Protein AF-Q9FJF4-3-F1 (afdb_monomer_lite)

pLDDT: mean 71.63, std 17.65, range [26.33, 92.31]

Secondary structure (DSSP, 8-state):
---------PPPPTT--PPTTEEEEEEEPTTSS-EEEEEEETTT--EESSHHHHHHHHHHHHHHHHHHHHHHHH-SS--TT--PPTT-EEEEEE-TTSS-EEEEEE-TTT--EESSHHHHHHHHHHHTSS-GGGT-TTS-S-------TT----------SS--S--EEEE-STTS--EEEEETTEEPPHHHHHHHHHHHHHHHHHH-

Foldseek 3Di:
DDDPPCPPPDADPVPDDDDPQKDWDWDDDPPDPDTQIWIARNQLRDIDRHPNVVNVVVVVVVVVLVVVLVVLVVPPAAQPPDDDPPQKDWDWDQDPPDNDTFIWIADRPPRDIDRHPSVVVSVCVVVVVDDCVVRPPDDDPDDPQSDDVVRDHDDPDPDDPDPQPDWDWDDDDPPRPDTFTDGPRHTDDPVVVSVVVVVVVVVVVVVD

Radius of gyration: 23.39 Å; chains: 1; bounding box: 57×62×65 Å

Sequence (208 aa):
MLLQDHCGVEYASKGFRLPRGWSVEEVPRKNSHYIDKYYVERKTGKRFRSLVSVERYLRESRNSIEQQLRVLQNRRGHSKDFRLPDGWIVEEKPRRSSSHIDRSYIEPGTGNKFRSMAAVERYLISVGNITLDSVSMVHSERLPLLMNRNGIRFQSEVIDPNPPKKVKWVLTGSGGNMFTANVRGSNVSSLVKHTWSEAFVSLIEDRS

Structure (mmCIF, N/CA/C/O backbone):
data_AF-Q9FJF4-3-F1
#
_entry.id   AF-Q9FJF4-3-F1
#
loop_
_atom_site.group_PDB
_atom_site.id
_atom_site.type_symbol
_atom_site.label_atom_id
_atom_site.label_alt_id
_atom_site.label_comp_id
_atom_site.label_asym_id
_atom_site.label_entity_id
_atom_site.label_seq_id
_atom_site.pdbx_PDB_ins_code
_atom_site.Cartn_x
_atom_site.Cartn_y
_atom_site.Cartn_z
_atom_site.occupancy
_atom_site.B_iso_or_equiv
_atom_site.auth_seq_id
_atom_site.auth_comp_id
_atom_site.auth_asym_id
_atom_site.auth_atom_id
_atom_site.pdbx_PDB_model_num
ATOM 1 N N . MET A 1 1 ? -9.700 33.625 -31.446 1.00 44.94 1 MET A N 1
ATOM 2 C CA . MET A 1 1 ? -9.999 32.381 -30.707 1.00 44.94 1 MET A CA 1
ATOM 3 C C . MET A 1 1 ? -8.724 31.975 -29.987 1.00 44.94 1 MET A C 1
ATOM 5 O O . MET A 1 1 ? -7.721 31.757 -30.650 1.00 44.94 1 MET A O 1
ATOM 9 N N . LEU A 1 2 ? -8.720 32.035 -28.655 1.00 39.16 2 LEU A N 1
ATOM 10 C CA . LEU A 1 2 ? -7.575 31.667 -27.821 1.00 39.16 2 LEU A CA 1
ATOM 11 C C . LEU A 1 2 ? -7.466 30.141 -27.750 1.00 39.16 2 LEU A C 1
ATOM 13 O O . LEU A 1 2 ? -8.371 29.503 -27.227 1.00 39.16 2 LEU A O 1
ATOM 17 N N . LEU A 1 3 ? -6.342 29.590 -28.188 1.00 43.78 3 LEU A N 1
ATOM 18 C CA . LEU A 1 3 ? -5.752 28.405 -27.575 1.00 43.78 3 LEU A CA 1
ATOM 19 C C . LEU A 1 3 ? -4.281 28.752 -27.379 1.00 43.78 3 LEU A C 1
ATOM 21 O O . LEU A 1 3 ? -3.462 28.629 -28.283 1.00 43.78 3 LEU A O 1
ATOM 25 N N . GLN A 1 4 ? -3.967 29.308 -26.209 1.00 46.38 4 GLN A N 1
ATOM 26 C CA . GLN A 1 4 ? -2.602 29.219 -25.723 1.00 46.38 4 GLN A CA 1
ATOM 27 C C . GLN A 1 4 ? -2.363 27.734 -25.474 1.00 46.38 4 GLN A C 1
ATOM 29 O O . GLN A 1 4 ? -2.798 27.196 -24.455 1.00 46.38 4 GLN A O 1
ATOM 34 N N . ASP A 1 5 ? -1.710 27.087 -26.436 1.00 43.06 5 ASP A N 1
ATOM 35 C CA . ASP A 1 5 ? -1.031 25.814 -26.246 1.00 43.06 5 ASP A CA 1
ATOM 36 C C . ASP A 1 5 ? 0.104 26.052 -25.254 1.00 43.06 5 ASP A C 1
ATOM 38 O O . ASP A 1 5 ? 1.289 26.122 -25.586 1.00 43.06 5 ASP A O 1
ATOM 42 N N . HIS A 1 6 ? -0.265 26.194 -23.985 1.00 45.53 6 HIS A N 1
ATOM 43 C CA . HIS A 1 6 ? 0.645 25.900 -22.905 1.00 45.53 6 HIS A CA 1
ATOM 44 C C . HIS A 1 6 ? 0.855 24.392 -22.977 1.00 45.53 6 HIS A C 1
ATOM 46 O O . HIS A 1 6 ? 0.208 23.622 -22.268 1.00 45.53 6 HIS A O 1
ATOM 52 N N . CYS A 1 7 ? 1.787 23.966 -23.833 1.00 46.34 7 CYS A N 1
ATOM 53 C CA . CYS A 1 7 ? 2.616 22.792 -23.593 1.00 46.34 7 CYS A CA 1
ATOM 54 C C . CYS A 1 7 ? 3.359 23.043 -22.275 1.00 46.34 7 CYS A C 1
ATOM 56 O O . CYS A 1 7 ? 4.565 23.281 -22.246 1.00 46.34 7 CYS A O 1
ATOM 58 N N . GLY A 1 8 ? 2.606 23.095 -21.175 1.00 55.00 8 GLY A N 1
ATOM 59 C CA . GLY A 1 8 ? 3.112 23.225 -19.835 1.00 55.00 8 GLY A CA 1
ATOM 60 C C . GLY A 1 8 ? 3.907 21.966 -19.610 1.00 55.00 8 GLY A C 1
ATOM 61 O O . GLY A 1 8 ? 3.340 20.896 -19.397 1.00 55.00 8 GLY A O 1
ATOM 62 N N . VAL A 1 9 ? 5.225 22.079 -19.738 1.00 61.81 9 VAL A N 1
ATOM 63 C CA . VAL A 1 9 ? 6.136 21.076 -19.218 1.00 61.81 9 VAL A CA 1
ATOM 64 C C . VAL A 1 9 ? 5.810 21.009 -17.736 1.00 61.81 9 VAL A C 1
ATOM 66 O O . VAL A 1 9 ? 6.182 21.888 -16.961 1.00 61.81 9 VAL A O 1
ATOM 69 N N . GLU A 1 10 ? 4.997 20.031 -17.356 1.00 72.12 10 GLU A N 1
ATOM 70 C CA . GLU A 1 10 ? 4.697 19.812 -15.960 1.00 72.12 10 GLU A CA 1
ATOM 71 C C . GLU A 1 10 ? 5.988 19.363 -15.300 1.00 72.12 10 GLU A C 1
ATOM 73 O O . GLU A 1 10 ? 6.605 18.380 -15.712 1.00 72.12 10 GLU A O 1
ATOM 78 N N . TYR A 1 11 ? 6.407 20.113 -14.292 1.00 79.19 11 TYR A N 1
ATOM 79 C CA . TYR A 1 11 ? 7.480 19.713 -13.404 1.00 79.19 11 TYR A CA 1
ATOM 80 C C . TYR A 1 11 ? 6.864 19.059 -12.177 1.00 79.19 11 TYR A C 1
ATOM 82 O O . TYR A 1 11 ? 5.744 19.384 -11.778 1.00 79.19 11 TYR A O 1
ATOM 90 N N . ALA A 1 12 ? 7.594 18.116 -11.584 1.00 82.44 12 ALA A N 1
ATOM 91 C CA . ALA A 1 12 ? 7.201 17.599 -10.285 1.00 82.44 12 ALA A CA 1
ATOM 92 C C . ALA A 1 12 ? 7.225 18.757 -9.280 1.00 82.44 12 ALA A C 1
ATOM 94 O O . ALA A 1 12 ? 8.004 19.706 -9.444 1.00 82.44 12 ALA A O 1
ATOM 95 N N . SER A 1 13 ? 6.392 18.683 -8.244 1.00 83.25 13 SER A N 1
ATOM 96 C CA . SER A 1 13 ? 6.348 19.701 -7.198 1.00 83.25 13 SER A CA 1
ATOM 97 C C . SER A 1 13 ? 7.752 19.999 -6.679 1.00 83.25 13 SER A C 1
ATOM 99 O O . SER A 1 13 ? 8.585 19.103 -6.506 1.00 83.25 13 SER A O 1
ATOM 101 N N . LYS A 1 14 ? 8.033 21.278 -6.423 1.00 83.81 14 LYS A N 1
ATOM 102 C CA . LYS A 1 14 ? 9.343 21.719 -5.939 1.00 83.81 14 LYS A CA 1
ATOM 103 C C . LYS A 1 14 ? 9.689 20.980 -4.641 1.00 83.81 14 LYS A C 1
ATOM 105 O O . LYS A 1 14 ? 8.995 21.122 -3.641 1.00 83.81 14 LYS A O 1
ATOM 110 N N . GLY A 1 15 ? 10.768 20.198 -4.663 1.00 84.44 15 GLY A N 1
ATOM 111 C CA . GLY A 1 15 ? 11.198 19.390 -3.517 1.00 84.44 15 GLY A CA 1
ATOM 112 C C . GLY A 1 15 ? 10.556 18.002 -3.420 1.00 84.44 15 GLY A C 1
ATOM 113 O O . GLY A 1 15 ? 10.791 17.313 -2.428 1.00 84.44 15 GLY A O 1
ATOM 114 N N . PHE A 1 16 ? 9.795 17.559 -4.427 1.00 85.69 16 PHE A N 1
ATOM 115 C CA . PHE A 1 16 ? 9.288 16.191 -4.484 1.00 85.69 16 PHE A CA 1
ATOM 116 C C . PHE A 1 16 ? 10.453 15.194 -4.482 1.00 85.69 16 PHE A C 1
ATOM 118 O O . PHE A 1 16 ? 11.291 15.170 -5.386 1.00 85.69 16 PHE A O 1
ATOM 125 N N . ARG A 1 17 ? 10.500 14.364 -3.439 1.00 87.50 17 ARG A N 1
ATOM 126 C CA . ARG A 1 17 ? 11.450 13.261 -3.302 1.00 87.50 17 ARG A CA 1
ATOM 127 C C . ARG A 1 17 ? 10.695 11.946 -3.383 1.00 87.50 17 ARG A C 1
ATOM 129 O O . ARG A 1 17 ? 9.571 11.834 -2.897 1.00 87.50 17 ARG A O 1
ATOM 136 N N . LEU A 1 18 ? 11.337 10.951 -3.988 1.00 86.12 18 LEU A N 1
ATOM 137 C CA . LEU A 1 18 ? 10.791 9.604 -4.060 1.00 86.12 18 LEU A CA 1
ATOM 138 C C . LEU A 1 18 ? 10.553 9.061 -2.640 1.00 86.12 18 LEU A C 1
ATOM 140 O O . LEU A 1 18 ? 11.462 9.149 -1.808 1.00 86.12 18 LEU A O 1
ATOM 144 N N . PRO A 1 19 ? 9.366 8.496 -2.349 1.00 85.50 19 PRO A N 1
ATOM 145 C CA . PRO A 1 19 ? 9.118 7.839 -1.073 1.00 85.50 19 PRO A CA 1
ATOM 146 C C . PRO A 1 19 ? 10.081 6.671 -0.827 1.00 85.50 19 PRO A C 1
ATOM 148 O O . PRO A 1 19 ? 10.666 6.107 -1.756 1.00 85.50 19 PRO A O 1
ATOM 151 N N . ARG A 1 20 ? 10.199 6.246 0.436 1.00 83.38 20 ARG A N 1
ATOM 152 C CA . ARG A 1 20 ? 10.940 5.027 0.787 1.00 83.38 20 ARG A CA 1
ATOM 153 C C . ARG A 1 20 ? 10.375 3.832 0.005 1.00 83.38 20 ARG A C 1
ATOM 155 O O . ARG A 1 20 ? 9.164 3.694 -0.144 1.00 83.38 20 ARG A O 1
ATOM 162 N N . GLY A 1 21 ? 11.262 2.979 -0.509 1.00 82.56 21 GLY A N 1
ATOM 163 C CA . GLY A 1 21 ? 10.883 1.832 -1.343 1.00 82.56 21 GLY A CA 1
ATOM 164 C C . GLY A 1 21 ? 10.808 2.125 -2.844 1.00 82.56 21 GLY A C 1
ATOM 165 O O . GLY A 1 21 ? 10.440 1.240 -3.611 1.00 82.56 21 GLY A O 1
ATOM 166 N N . TRP A 1 22 ? 11.189 3.323 -3.282 1.00 89.31 22 TRP A N 1
ATOM 167 C CA . TRP A 1 22 ? 11.399 3.639 -4.694 1.00 89.31 22 TRP A CA 1
ATOM 168 C C . TRP A 1 22 ? 12.890 3.609 -5.040 1.00 89.31 22 TRP A C 1
ATOM 170 O O . TRP A 1 22 ? 13.733 4.008 -4.237 1.00 89.31 22 TRP A O 1
ATOM 180 N N . SER A 1 23 ? 13.224 3.144 -6.241 1.00 88.06 23 SER A N 1
ATOM 181 C CA . SER A 1 23 ? 14.586 3.155 -6.785 1.00 88.06 23 SER A CA 1
ATOM 182 C C . SER A 1 23 ? 14.626 3.782 -8.171 1.00 88.06 23 SER A C 1
ATOM 184 O O . SER A 1 23 ? 13.625 3.800 -8.883 1.00 88.06 23 SER A O 1
ATOM 186 N N . VAL A 1 24 ? 15.792 4.302 -8.550 1.00 89.62 24 VAL A N 1
ATOM 187 C CA . VAL A 1 24 ? 16.041 4.810 -9.900 1.00 89.62 24 VAL A CA 1
ATOM 188 C C . VAL A 1 24 ? 16.890 3.788 -10.642 1.00 89.62 24 VAL A C 1
ATOM 190 O O . VAL A 1 24 ? 17.986 3.461 -10.197 1.00 89.62 24 VAL A O 1
ATOM 193 N N . GLU A 1 25 ? 16.370 3.272 -11.747 1.00 89.69 25 GLU A N 1
ATOM 194 C CA . GLU A 1 25 ? 17.101 2.438 -12.693 1.00 89.69 25 GLU A CA 1
ATOM 195 C C . GLU A 1 25 ? 17.630 3.315 -13.826 1.00 89.69 25 GLU A C 1
ATOM 197 O O . GLU A 1 25 ? 16.877 4.053 -14.466 1.00 89.69 25 GLU A O 1
ATOM 202 N N . GLU A 1 26 ? 18.930 3.228 -14.076 1.00 89.50 26 GLU A N 1
ATOM 203 C CA . GLU A 1 26 ? 19.601 3.923 -15.166 1.00 89.50 26 GLU A CA 1
ATOM 204 C C . GLU A 1 26 ? 19.921 2.913 -16.268 1.00 89.50 26 GLU A C 1
ATOM 206 O O . GLU A 1 26 ? 20.686 1.970 -16.068 1.00 89.50 26 GLU A O 1
ATOM 211 N N . VAL A 1 27 ? 19.290 3.079 -17.429 1.00 85.94 27 VAL A N 1
ATOM 212 C CA . VAL A 1 27 ? 19.432 2.175 -18.571 1.00 85.94 27 VAL A CA 1
ATOM 213 C C . VAL A 1 27 ? 20.195 2.904 -19.676 1.00 85.94 27 VAL A C 1
ATOM 215 O O . VAL A 1 27 ? 19.636 3.808 -20.303 1.00 85.94 27 VAL A O 1
ATOM 218 N N . PRO A 1 28 ? 21.460 2.544 -19.952 1.00 88.69 28 PRO A N 1
ATOM 219 C CA . PRO A 1 28 ? 22.201 3.139 -21.055 1.00 88.69 28 PRO A CA 1
ATOM 220 C C . PRO A 1 28 ? 21.576 2.721 -22.389 1.00 88.69 28 PRO A C 1
ATOM 222 O O . PRO A 1 28 ? 21.285 1.542 -22.625 1.00 88.69 28 PRO A O 1
ATOM 225 N N . ARG A 1 29 ? 21.365 3.687 -23.285 1.00 87.75 29 ARG A N 1
ATOM 226 C CA . ARG A 1 29 ? 20.912 3.391 -24.646 1.00 87.75 29 ARG A CA 1
ATOM 227 C C . ARG A 1 29 ? 22.056 2.768 -25.443 1.00 87.75 29 ARG A C 1
ATOM 229 O O . ARG A 1 29 ? 23.203 3.197 -25.348 1.00 87.75 29 ARG A O 1
ATOM 236 N N . LYS A 1 30 ? 21.750 1.770 -26.280 1.00 86.81 30 LYS A N 1
ATOM 237 C CA . LYS A 1 30 ? 22.743 1.220 -27.216 1.00 86.81 30 LYS A CA 1
ATOM 238 C C . LYS A 1 30 ? 23.228 2.328 -28.153 1.00 86.81 30 LYS A C 1
ATOM 240 O O . LYS A 1 30 ? 22.407 3.069 -28.689 1.00 86.81 30 LYS A O 1
ATOM 245 N N . ASN A 1 31 ? 24.541 2.398 -28.367 1.00 83.62 31 ASN A N 1
ATOM 246 C CA . ASN A 1 31 ? 25.195 3.331 -29.293 1.00 83.62 31 ASN A CA 1
ATOM 247 C C . ASN A 1 31 ? 24.949 4.818 -28.990 1.00 83.62 31 ASN A C 1
ATOM 249 O O . ASN A 1 31 ? 25.030 5.658 -29.882 1.00 83.62 31 ASN A O 1
ATOM 253 N N . SER A 1 32 ? 24.632 5.161 -27.743 1.00 85.88 32 SER A N 1
ATOM 254 C CA . SER A 1 32 ? 24.480 6.547 -27.320 1.00 85.88 32 SER A CA 1
ATOM 255 C C . SER A 1 32 ? 25.073 6.725 -25.930 1.00 85.88 32 SER A C 1
ATOM 257 O O . SER A 1 32 ? 24.972 5.841 -25.086 1.00 85.88 32 SER A O 1
ATOM 259 N N . HIS A 1 33 ? 25.644 7.899 -25.670 1.00 86.94 33 HIS A N 1
ATOM 260 C CA . HIS A 1 33 ? 26.040 8.310 -24.320 1.00 86.94 33 HIS A CA 1
ATOM 261 C C . HIS A 1 33 ? 24.829 8.656 -23.435 1.00 86.94 33 HIS A C 1
ATOM 263 O O . HIS A 1 33 ? 24.990 9.041 -22.280 1.00 86.94 33 HIS A O 1
ATOM 269 N N . TYR A 1 34 ? 23.610 8.553 -23.975 1.00 88.69 34 TYR A N 1
ATOM 270 C CA . TYR A 1 34 ? 22.383 8.854 -23.259 1.00 88.69 34 TYR A CA 1
ATOM 271 C C . TYR A 1 34 ? 21.960 7.713 -22.326 1.00 88.69 34 TYR A C 1
ATOM 273 O O . TYR A 1 34 ? 21.894 6.545 -22.721 1.00 88.69 34 TYR A O 1
ATOM 281 N N . ILE A 1 35 ? 21.598 8.086 -21.100 1.00 89.06 35 ILE A N 1
ATOM 282 C CA . ILE A 1 35 ? 21.121 7.188 -20.049 1.00 89.06 35 ILE A CA 1
ATOM 283 C C . ILE A 1 35 ? 19.642 7.487 -19.797 1.00 89.06 35 ILE A C 1
ATOM 285 O O . ILE A 1 35 ? 19.283 8.587 -19.374 1.00 89.06 35 ILE A O 1
ATOM 289 N N . ASP A 1 36 ? 18.779 6.503 -20.041 1.00 89.19 36 ASP A N 1
ATOM 290 C CA . ASP A 1 36 ? 17.365 6.587 -19.688 1.00 89.19 36 ASP A CA 1
ATOM 291 C C . ASP A 1 36 ? 17.185 6.349 -18.188 1.00 89.19 36 ASP A C 1
ATOM 293 O O . ASP A 1 36 ? 17.611 5.320 -17.662 1.00 89.19 36 ASP A O 1
ATOM 297 N N . LYS A 1 37 ? 16.505 7.269 -17.500 1.00 89.69 37 LYS A N 1
ATOM 298 C CA . LYS A 1 37 ? 16.174 7.116 -16.079 1.00 89.69 37 LYS A CA 1
ATOM 299 C C . LYS A 1 37 ? 14.749 6.601 -15.909 1.00 89.69 37 LYS A C 1
ATOM 301 O O . LYS A 1 37 ? 13.804 7.159 -16.469 1.00 89.69 37 LYS A O 1
ATOM 306 N N . TYR A 1 38 ? 14.596 5.563 -15.097 1.00 92.12 38 TYR A N 1
ATOM 307 C CA . TYR A 1 38 ? 13.314 4.975 -14.732 1.00 92.12 38 TYR A CA 1
ATOM 308 C C . TYR A 1 38 ? 13.144 4.975 -13.218 1.00 92.12 38 TYR A C 1
ATOM 310 O O . TYR A 1 38 ? 14.025 4.561 -12.479 1.00 92.12 38 TYR A O 1
ATOM 318 N N . TYR A 1 39 ? 11.983 5.408 -12.750 1.00 92.25 39 TYR A N 1
ATOM 319 C CA . TYR A 1 39 ? 11.602 5.408 -11.344 1.00 92.25 39 TYR A CA 1
ATOM 320 C C . TYR A 1 39 ? 10.745 4.184 -11.068 1.00 92.25 39 TYR A C 1
ATOM 322 O O . TYR A 1 39 ? 9.648 4.081 -11.615 1.00 92.25 39 TYR A O 1
ATOM 330 N N . VAL A 1 40 ? 11.242 3.266 -10.249 1.00 87.75 40 VAL A N 1
ATOM 331 C CA . VAL A 1 40 ? 10.623 1.963 -9.999 1.00 87.75 40 VAL A CA 1
ATOM 332 C C . VAL A 1 40 ? 10.158 1.869 -8.552 1.00 87.75 40 VAL A C 1
ATOM 334 O O . VAL A 1 40 ? 10.934 2.078 -7.620 1.00 87.75 40 VAL A O 1
ATOM 337 N N . GLU A 1 41 ? 8.885 1.536 -8.367 1.00 87.56 41 GLU A N 1
ATOM 338 C CA . GLU A 1 41 ? 8.299 1.189 -7.077 1.00 87.56 41 GLU A CA 1
ATOM 339 C C . GLU A 1 41 ? 8.654 -0.265 -6.747 1.00 87.56 41 GLU A C 1
ATOM 341 O O . GLU A 1 41 ? 8.203 -1.183 -7.430 1.00 87.56 41 GLU A O 1
ATOM 346 N N . ARG A 1 42 ? 9.442 -0.505 -5.692 1.00 78.44 42 ARG A N 1
ATOM 347 C CA . ARG A 1 42 ? 9.917 -1.862 -5.359 1.00 78.44 42 ARG A CA 1
ATOM 348 C C . ARG A 1 42 ? 8.790 -2.826 -4.995 1.00 78.44 42 ARG A C 1
ATOM 350 O O . ARG A 1 42 ? 8.902 -4.006 -5.293 1.00 78.44 42 ARG A O 1
ATOM 357 N N . LYS A 1 43 ? 7.717 -2.322 -4.374 1.00 75.00 43 LYS A N 1
ATOM 358 C CA . LYS A 1 43 ? 6.582 -3.141 -3.918 1.00 75.00 43 LYS A CA 1
ATOM 359 C C . LYS A 1 43 ? 5.706 -3.634 -5.071 1.00 75.00 43 LYS A C 1
ATOM 361 O O . LYS A 1 43 ? 5.272 -4.775 -5.081 1.00 75.00 43 LYS A O 1
ATOM 366 N N . THR A 1 44 ? 5.428 -2.774 -6.048 1.00 78.81 44 THR A N 1
ATOM 367 C CA . THR A 1 44 ? 4.484 -3.092 -7.135 1.00 78.81 44 THR A CA 1
ATOM 368 C C . THR A 1 44 ? 5.181 -3.452 -8.445 1.00 78.81 44 THR A C 1
ATOM 370 O O . THR A 1 44 ? 4.541 -3.960 -9.363 1.00 78.81 44 THR A O 1
ATOM 373 N N . GLY A 1 45 ? 6.473 -3.135 -8.573 1.00 80.31 45 GLY A N 1
ATOM 374 C CA . GLY A 1 45 ? 7.215 -3.211 -9.830 1.00 80.31 45 GLY A CA 1
ATOM 375 C C . GLY A 1 45 ? 6.795 -2.157 -10.860 1.00 80.31 45 GLY A C 1
ATOM 376 O O . GLY A 1 45 ? 7.240 -2.211 -12.010 1.00 80.31 45 GLY A O 1
ATOM 377 N N . LYS A 1 46 ? 5.933 -1.194 -10.498 1.00 85.62 46 LYS A N 1
ATOM 378 C CA . LYS A 1 46 ? 5.539 -0.118 -11.413 1.00 85.62 46 LYS A CA 1
ATOM 379 C C . LYS A 1 46 ? 6.732 0.777 -11.694 1.00 85.62 46 LYS A C 1
ATOM 381 O O . LYS A 1 46 ? 7.427 1.209 -10.779 1.00 85.62 46 LYS A O 1
ATOM 386 N N . ARG A 1 47 ? 6.937 1.085 -12.972 1.00 89.94 47 ARG A N 1
ATOM 387 C CA . ARG A 1 47 ? 8.033 1.933 -13.439 1.00 89.94 47 ARG A CA 1
ATOM 388 C C . ARG A 1 47 ? 7.520 3.146 -14.201 1.00 89.94 47 ARG A C 1
ATOM 390 O O . ARG A 1 47 ? 6.593 3.032 -15.001 1.00 89.94 47 ARG A O 1
ATOM 397 N N . PHE A 1 48 ? 8.170 4.284 -14.008 1.00 92.31 48 PHE A N 1
ATOM 398 C CA . PHE A 1 48 ? 7.803 5.567 -14.603 1.00 92.31 48 PHE A CA 1
ATOM 399 C C . PHE A 1 48 ? 9.034 6.244 -15.212 1.00 92.31 48 PHE A C 1
ATOM 401 O O . PHE A 1 48 ? 10.141 6.069 -14.720 1.00 92.31 48 PHE A O 1
ATOM 408 N N . ARG A 1 49 ? 8.857 7.027 -16.281 1.00 89.38 49 ARG A N 1
ATOM 409 C CA . ARG A 1 49 ? 9.957 7.735 -16.977 1.00 89.38 49 ARG A CA 1
ATOM 410 C C . ARG A 1 49 ? 10.213 9.156 -16.461 1.00 89.38 49 ARG A C 1
ATOM 412 O O . ARG A 1 49 ? 11.151 9.807 -16.899 1.00 89.38 49 ARG A O 1
ATOM 419 N N . SER A 1 50 ? 9.357 9.662 -15.575 1.00 89.81 50 SER A N 1
ATOM 420 C CA . SER A 1 50 ? 9.429 11.030 -15.053 1.00 89.81 50 SER A CA 1
ATOM 421 C C . SER A 1 50 ? 8.934 11.087 -13.611 1.00 89.81 50 SER A C 1
ATOM 423 O O . SER A 1 50 ? 7.970 10.400 -13.264 1.00 89.81 50 SER A O 1
ATOM 425 N N . LEU A 1 51 ? 9.550 11.948 -12.792 1.00 89.44 51 LEU A N 1
ATOM 426 C CA . LEU A 1 51 ? 9.100 12.243 -11.426 1.00 89.44 51 LEU A CA 1
ATOM 427 C C . LEU A 1 51 ? 7.668 12.779 -11.393 1.00 89.44 51 LEU A C 1
ATOM 429 O O . LEU A 1 51 ? 6.922 12.459 -10.476 1.00 89.44 51 LEU A O 1
ATOM 433 N N . VAL A 1 52 ? 7.261 13.528 -12.417 1.00 90.44 52 VAL A N 1
ATOM 434 C CA . VAL A 1 52 ? 5.900 14.073 -12.546 1.00 90.44 52 VAL A CA 1
ATOM 435 C C . VAL A 1 52 ? 4.886 12.939 -12.618 1.00 90.44 52 VAL A C 1
ATOM 437 O O . VAL A 1 52 ? 3.837 12.972 -11.980 1.00 90.44 52 VAL A O 1
ATOM 440 N N . SER A 1 53 ? 5.211 11.894 -13.384 1.00 90.25 53 SER A N 1
ATOM 441 C CA . SER A 1 53 ? 4.365 10.710 -13.505 1.00 90.25 53 SER A CA 1
ATOM 442 C C . SER A 1 53 ? 4.301 9.931 -12.193 1.00 90.25 53 SER A C 1
ATOM 444 O O . SER A 1 53 ? 3.227 9.449 -11.842 1.00 90.25 53 SER A O 1
ATOM 446 N N . VAL A 1 54 ? 5.415 9.846 -11.455 1.00 90.38 54 VAL A N 1
ATOM 447 C CA . VAL A 1 54 ? 5.447 9.234 -10.115 1.00 90.38 54 VAL A CA 1
ATOM 448 C C . VAL A 1 54 ? 4.563 10.014 -9.149 1.00 90.38 54 VAL A C 1
ATOM 450 O O . VAL A 1 54 ? 3.732 9.431 -8.460 1.00 90.38 54 VAL A O 1
ATOM 453 N N . GLU A 1 55 ? 4.701 11.334 -9.112 1.00 90.00 55 GLU A N 1
ATOM 454 C CA . GLU A 1 55 ? 3.907 12.186 -8.235 1.00 90.00 55 GLU A CA 1
ATOM 455 C C . GLU A 1 55 ? 2.411 12.098 -8.557 1.00 90.00 55 GLU A C 1
ATOM 457 O O . GLU A 1 55 ? 1.595 11.917 -7.653 1.00 90.00 55 GLU A O 1
ATOM 462 N N . ARG A 1 56 ? 2.044 12.158 -9.845 1.00 89.56 56 ARG A N 1
ATOM 463 C CA . ARG A 1 56 ? 0.664 11.940 -10.305 1.00 89.56 56 ARG A CA 1
ATOM 464 C C . ARG A 1 56 ? 0.141 10.581 -9.848 1.00 89.56 56 ARG A C 1
ATOM 466 O O . ARG A 1 56 ? -0.963 10.516 -9.321 1.00 89.56 56 ARG A O 1
ATOM 473 N N . TYR A 1 57 ? 0.934 9.521 -9.999 1.00 88.06 57 TYR A N 1
ATOM 474 C CA . TYR A 1 57 ? 0.563 8.179 -9.556 1.00 88.06 57 TYR A CA 1
ATOM 475 C C . TYR A 1 57 ? 0.301 8.113 -8.045 1.00 88.06 57 TYR A C 1
ATOM 477 O O . TYR A 1 57 ? -0.708 7.549 -7.629 1.00 88.06 57 TYR A O 1
ATOM 485 N N . LEU A 1 58 ? 1.165 8.721 -7.227 1.00 87.12 58 LEU A N 1
ATOM 486 C CA . LEU A 1 58 ? 0.999 8.750 -5.771 1.00 87.12 58 LEU A CA 1
ATOM 487 C C . LEU A 1 58 ? -0.195 9.600 -5.329 1.00 87.12 58 LEU A C 1
ATOM 489 O O . LEU A 1 58 ? -0.859 9.278 -4.347 1.00 87.12 58 LEU A O 1
ATOM 493 N N . ARG A 1 59 ? -0.466 10.705 -6.025 1.00 86.38 59 ARG A N 1
ATOM 494 C CA . ARG A 1 59 ? -1.640 11.536 -5.751 1.00 86.38 59 ARG A CA 1
ATOM 495 C C . ARG A 1 59 ? -2.925 10.799 -6.111 1.00 86.38 59 ARG A C 1
ATOM 497 O O . ARG A 1 59 ? -3.858 10.795 -5.320 1.00 86.38 59 ARG A O 1
ATOM 504 N N . GLU A 1 60 ? -2.949 10.143 -7.265 1.00 86.06 60 GLU A N 1
ATOM 505 C CA . GLU A 1 60 ? -4.104 9.369 -7.715 1.00 86.06 60 GLU A CA 1
ATOM 506 C C . GLU A 1 60 ? -4.376 8.172 -6.802 1.00 86.06 60 GLU A C 1
ATOM 508 O O . GLU A 1 60 ? -5.520 7.925 -6.435 1.00 86.06 60 GLU A O 1
ATOM 513 N N . SER A 1 61 ? -3.335 7.453 -6.372 1.00 79.94 61 SER A N 1
ATOM 514 C CA . SER A 1 61 ? -3.506 6.334 -5.444 1.00 79.94 61 SER A CA 1
ATOM 515 C C . SER A 1 61 ? -4.055 6.794 -4.092 1.00 79.94 61 SER A C 1
ATOM 517 O O . SER A 1 61 ? -4.973 6.164 -3.574 1.00 79.94 61 SER A O 1
ATOM 519 N N . ARG A 1 62 ? -3.570 7.924 -3.556 1.00 77.25 62 ARG A N 1
ATOM 520 C CA . ARG A 1 62 ? -4.119 8.546 -2.338 1.00 77.25 62 ARG A CA 1
ATOM 521 C C . ARG A 1 62 ? -5.578 8.951 -2.515 1.00 77.25 62 ARG A C 1
ATOM 523 O O . ARG A 1 62 ? -6.405 8.561 -1.700 1.00 77.25 62 ARG A O 1
ATOM 530 N N . ASN A 1 63 ? -5.903 9.654 -3.598 1.00 77.38 63 ASN A N 1
ATOM 531 C CA . ASN A 1 63 ? -7.275 10.064 -3.900 1.00 77.38 63 ASN A CA 1
ATOM 532 C C . ASN A 1 63 ? -8.206 8.856 -4.058 1.00 77.38 63 ASN A C 1
ATOM 534 O O . ASN A 1 63 ? -9.335 8.890 -3.585 1.00 77.38 63 ASN A O 1
ATOM 538 N N . SER A 1 64 ? -7.735 7.782 -4.693 1.00 76.94 64 SER A N 1
ATOM 539 C CA . SER A 1 64 ? -8.484 6.534 -4.841 1.00 76.94 64 SER A CA 1
ATOM 540 C C . SER A 1 64 ? -8.758 5.883 -3.484 1.00 76.94 64 SER A C 1
ATOM 542 O O . SER A 1 64 ? -9.904 5.543 -3.194 1.00 76.94 64 SER A O 1
ATOM 544 N N . ILE A 1 65 ? -7.750 5.794 -2.608 1.00 72.75 65 ILE A N 1
ATOM 545 C CA . ILE A 1 65 ? -7.925 5.308 -1.230 1.00 72.75 65 ILE A CA 1
ATOM 546 C C . ILE A 1 65 ? -8.929 6.189 -0.479 1.00 72.75 65 ILE A C 1
ATOM 548 O O . ILE A 1 65 ? -9.842 5.670 0.152 1.00 72.75 65 ILE A O 1
ATOM 552 N N . GLU A 1 66 ? -8.822 7.514 -0.578 1.00 73.88 66 GLU A N 1
ATOM 553 C CA . GLU A 1 66 ? -9.756 8.442 0.065 1.00 73.88 66 GLU A CA 1
ATOM 554 C C . GLU A 1 66 ? -11.184 8.313 -0.470 1.00 73.88 66 GLU A C 1
ATOM 556 O O . GLU A 1 66 ? -12.131 8.275 0.314 1.00 73.88 66 GLU A O 1
ATOM 561 N N . GLN A 1 67 ? -11.368 8.225 -1.789 1.00 74.38 67 GLN A N 1
ATOM 562 C CA . GLN A 1 67 ? -12.676 7.998 -2.404 1.00 74.38 67 GLN A CA 1
ATOM 563 C C . GLN A 1 67 ? -13.278 6.678 -1.922 1.00 74.38 67 GLN A C 1
ATOM 565 O O . GLN A 1 67 ? -14.451 6.639 -1.555 1.00 74.38 67 GLN A O 1
ATOM 570 N N . GLN A 1 68 ? -12.480 5.613 -1.842 1.00 67.12 68 GLN A N 1
ATOM 571 C CA . GLN A 1 68 ? -12.936 4.335 -1.303 1.00 67.12 68 GLN A CA 1
ATOM 572 C C . GLN A 1 68 ? -13.269 4.429 0.186 1.00 67.12 68 GLN A C 1
ATOM 574 O O . GLN A 1 68 ? -14.318 3.945 0.601 1.00 67.12 68 GLN A O 1
ATOM 579 N N . LEU A 1 69 ? -12.461 5.125 0.989 1.00 67.50 69 LEU A N 1
ATOM 580 C CA . LEU A 1 69 ? -12.775 5.399 2.391 1.00 67.50 69 LEU A CA 1
ATOM 581 C C . LEU A 1 69 ? -14.072 6.206 2.533 1.00 67.50 69 LEU A C 1
ATOM 583 O O . LEU A 1 69 ? -14.848 5.915 3.439 1.00 67.50 69 LEU A O 1
ATOM 587 N N . ARG A 1 70 ? -14.363 7.160 1.638 1.00 73.50 70 ARG A N 1
ATOM 588 C CA . ARG A 1 70 ? -15.655 7.874 1.600 1.00 73.50 70 ARG A CA 1
ATOM 589 C C . ARG A 1 70 ? -16.814 6.934 1.265 1.00 73.50 70 ARG A C 1
ATOM 591 O O . ARG A 1 70 ? -17.851 6.989 1.920 1.00 73.50 70 ARG A O 1
ATOM 598 N N . VAL A 1 71 ? -16.641 6.031 0.298 1.00 70.50 71 VAL A N 1
ATOM 599 C CA . VAL A 1 71 ? -17.646 4.998 -0.014 1.00 70.50 71 VAL A CA 1
ATOM 600 C C . VAL A 1 71 ? -17.877 4.086 1.195 1.00 70.50 71 VAL A C 1
ATOM 602 O O . VAL A 1 71 ? -19.024 3.792 1.529 1.00 70.50 71 VAL A O 1
ATOM 605 N N . LEU A 1 72 ? -16.816 3.691 1.901 1.00 66.88 72 LEU A N 1
ATOM 606 C CA . LEU A 1 72 ? -16.908 2.898 3.128 1.00 66.88 72 LEU A CA 1
ATOM 607 C C . LEU A 1 72 ? -17.500 3.687 4.304 1.00 66.88 72 LEU A C 1
ATOM 609 O O . LEU A 1 72 ? -18.198 3.101 5.118 1.00 66.88 72 LEU A O 1
ATOM 613 N N . GLN A 1 73 ? -17.289 5.003 4.398 1.00 66.19 73 GLN A N 1
ATOM 614 C CA . GLN A 1 73 ? -17.962 5.857 5.388 1.00 66.19 73 GLN A CA 1
ATOM 615 C C . GLN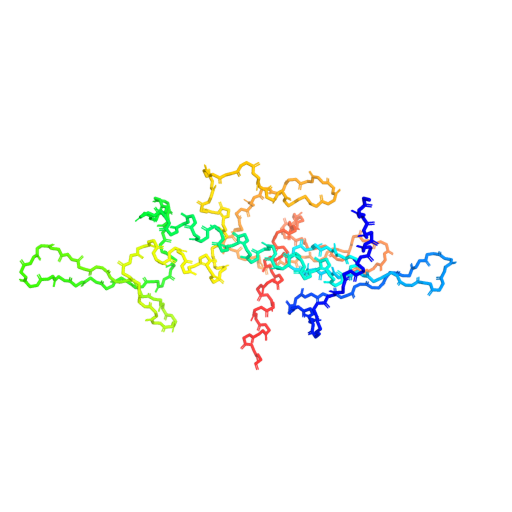 A 1 73 ? -19.479 5.880 5.176 1.00 66.19 73 GLN A C 1
ATOM 617 O O . GLN A 1 73 ? -20.230 5.876 6.150 1.00 66.19 73 GLN A O 1
ATOM 622 N N . ASN A 1 74 ? -19.928 5.861 3.918 1.00 67.81 74 ASN A N 1
ATOM 623 C CA . ASN A 1 74 ? -21.350 5.779 3.590 1.00 67.81 74 ASN A CA 1
ATOM 624 C C . ASN A 1 74 ? -21.939 4.393 3.897 1.00 67.81 74 ASN A C 1
ATOM 626 O O . ASN A 1 74 ? -23.151 4.261 4.098 1.00 67.81 74 ASN A O 1
ATOM 630 N N . ARG A 1 75 ? -21.104 3.349 3.980 1.00 62.34 75 ARG A N 1
ATOM 631 C CA . ARG A 1 75 ? -21.532 2.040 4.475 1.00 62.34 75 ARG A CA 1
ATOM 632 C C . ARG A 1 75 ? -21.679 2.107 5.994 1.00 62.34 75 ARG A C 1
ATOM 634 O O . ARG A 1 75 ? -20.716 2.178 6.746 1.00 62.34 75 ARG A O 1
ATOM 641 N N . ARG A 1 76 ? -22.926 2.033 6.462 1.00 60.94 76 ARG A N 1
ATOM 642 C CA . ARG A 1 76 ? -23.247 1.960 7.899 1.00 60.94 76 ARG A CA 1
ATOM 643 C C . ARG A 1 76 ? -22.820 0.636 8.553 1.00 60.94 76 ARG A C 1
ATOM 645 O O . ARG A 1 76 ? -22.833 0.540 9.776 1.00 60.94 76 ARG A O 1
ATOM 652 N N . GLY A 1 77 ? -22.460 -0.371 7.757 1.00 66.94 77 GLY A N 1
ATOM 653 C CA . GLY A 1 77 ? -22.060 -1.702 8.210 1.00 66.94 77 GLY A CA 1
ATOM 654 C C . GLY A 1 77 ? -20.637 -2.060 7.791 1.00 66.94 77 GLY A C 1
ATOM 655 O O . GLY A 1 77 ? -20.125 -1.534 6.806 1.00 66.94 77 GLY A O 1
ATOM 656 N N . HIS A 1 78 ? -20.034 -2.967 8.556 1.00 66.50 78 HIS A N 1
ATOM 657 C CA . HIS A 1 78 ? -18.807 -3.662 8.177 1.00 66.50 78 HIS A CA 1
ATOM 658 C C . HIS A 1 78 ? -19.124 -4.730 7.123 1.00 66.50 78 HIS A C 1
ATOM 660 O O . HIS A 1 78 ? -20.292 -5.116 6.975 1.00 66.50 78 HIS A O 1
ATOM 666 N N . SER A 1 79 ? -18.117 -5.216 6.394 1.00 68.44 79 SER A N 1
ATOM 667 C CA . SER A 1 79 ? -18.303 -6.423 5.579 1.00 68.44 79 SER A CA 1
ATOM 668 C C . SER A 1 79 ? -18.763 -7.580 6.474 1.00 68.44 79 SER A C 1
ATOM 670 O O . SER A 1 79 ? -18.219 -7.769 7.559 1.00 68.44 79 SER A O 1
ATOM 672 N N . LYS A 1 80 ? -19.767 -8.361 6.048 1.00 68.94 80 LYS A N 1
ATOM 673 C CA . LYS A 1 80 ? -20.284 -9.498 6.842 1.00 68.94 80 LYS A CA 1
ATOM 674 C C . LYS A 1 80 ? -19.210 -10.559 7.117 1.00 68.94 80 LYS A C 1
ATOM 676 O O . LYS A 1 80 ? -19.322 -11.290 8.095 1.00 68.94 80 LYS A O 1
ATOM 681 N N . ASP A 1 81 ? -18.170 -10.580 6.290 1.00 73.38 81 ASP A N 1
ATOM 682 C CA . ASP A 1 81 ? -17.052 -11.516 6.382 1.00 73.38 81 ASP A CA 1
ATOM 683 C C . ASP A 1 81 ? -15.858 -10.935 7.158 1.00 73.38 81 ASP A C 1
ATOM 685 O O . ASP A 1 81 ? -14.845 -11.607 7.350 1.00 73.38 81 ASP A O 1
ATOM 689 N N . PHE A 1 82 ? -15.952 -9.682 7.621 1.00 78.19 82 PHE A N 1
ATOM 690 C CA . PHE A 1 82 ? -14.873 -9.039 8.357 1.00 78.19 82 PHE A CA 1
ATOM 691 C C . PHE A 1 82 ? -14.795 -9.579 9.789 1.00 78.19 82 PHE A C 1
ATOM 693 O O . PHE A 1 82 ? -15.681 -9.359 10.620 1.00 78.19 82 PHE A O 1
ATOM 700 N N . ARG A 1 83 ? -13.686 -10.262 10.087 1.00 82.88 83 ARG A N 1
ATOM 701 C CA . ARG A 1 83 ? -13.328 -10.733 11.428 1.00 82.88 83 ARG A CA 1
ATOM 702 C C . ARG A 1 83 ? -12.140 -9.926 11.940 1.00 82.88 83 ARG A C 1
ATOM 704 O O . ARG A 1 83 ? -11.267 -9.541 11.165 1.00 82.88 83 ARG A O 1
ATOM 711 N N . LEU A 1 84 ? -12.126 -9.662 13.244 1.00 82.56 84 LEU A N 1
ATOM 712 C CA . LEU A 1 84 ? -10.999 -8.986 13.878 1.00 82.56 84 LEU A CA 1
ATOM 713 C C . LEU A 1 84 ? -9.735 -9.847 13.733 1.00 82.56 84 LEU A C 1
ATOM 715 O O . LEU A 1 84 ? -9.827 -11.059 13.937 1.00 82.56 84 LEU A O 1
ATOM 719 N N . PRO A 1 85 ? -8.580 -9.242 13.412 1.00 80.62 85 PRO A N 1
ATOM 720 C CA . PRO A 1 85 ? -7.299 -9.925 13.512 1.00 80.62 85 PRO A CA 1
ATOM 721 C C . PRO A 1 85 ? -7.030 -10.423 14.936 1.00 80.62 85 PRO A C 1
ATOM 723 O O . PRO A 1 85 ? -7.579 -9.897 15.911 1.00 80.62 85 PRO A O 1
ATOM 726 N N . ASP A 1 86 ? -6.134 -11.397 15.055 1.00 78.12 86 ASP A N 1
ATOM 727 C CA . ASP A 1 86 ? -5.726 -11.921 16.355 1.00 78.12 86 ASP A CA 1
ATOM 728 C C . ASP A 1 86 ? -5.126 -10.815 17.240 1.00 78.12 86 ASP A C 1
ATOM 730 O O . ASP A 1 86 ? -4.410 -9.924 16.779 1.00 78.12 86 ASP A O 1
ATOM 734 N N . GLY A 1 87 ? -5.457 -10.862 18.533 1.00 79.06 87 GLY A N 1
ATOM 735 C CA . GLY A 1 87 ? -5.002 -9.901 19.542 1.00 79.06 87 GLY A CA 1
ATOM 736 C C . GLY A 1 87 ? -5.919 -8.693 19.766 1.00 79.06 87 GLY A C 1
ATOM 737 O O . GLY A 1 87 ? -5.733 -7.982 20.748 1.00 79.06 87 GLY A O 1
ATOM 738 N N . TRP A 1 88 ? -6.932 -8.454 18.930 1.00 86.62 88 TRP A N 1
ATOM 739 C CA . TRP A 1 88 ? -7.910 -7.387 19.186 1.00 86.62 88 TRP A CA 1
ATOM 740 C C . TRP A 1 88 ? -8.785 -7.701 20.405 1.00 86.62 88 TRP A C 1
ATOM 742 O O . TRP A 1 88 ? -9.386 -8.771 20.497 1.00 86.62 88 TRP A O 1
ATOM 752 N N . ILE A 1 89 ? -8.893 -6.743 21.328 1.00 86.94 89 ILE A N 1
ATOM 753 C CA . ILE A 1 89 ? -9.656 -6.901 22.574 1.00 86.94 89 ILE A CA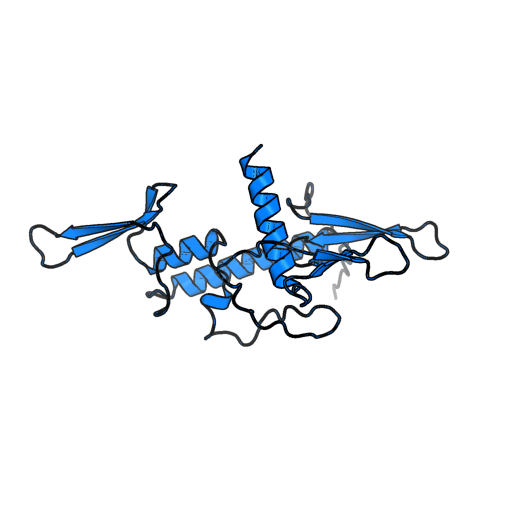 1
ATOM 754 C C . ILE A 1 89 ? -11.026 -6.241 22.413 1.00 86.94 89 ILE A C 1
ATOM 756 O O . ILE A 1 89 ? -11.129 -5.122 21.910 1.00 86.94 89 ILE A O 1
ATOM 760 N N . VAL A 1 90 ? -12.087 -6.911 22.867 1.00 90.94 90 VAL A N 1
ATOM 761 C CA . VAL A 1 90 ? -13.447 -6.353 22.890 1.00 90.94 90 VAL A CA 1
ATOM 762 C C . VAL A 1 90 ? -13.855 -6.090 24.336 1.00 90.94 90 VAL A C 1
ATOM 764 O O . VAL A 1 90 ? -14.099 -7.016 25.103 1.00 90.94 90 VAL A O 1
ATOM 767 N N . GLU A 1 91 ? -13.929 -4.815 24.713 1.00 90.19 91 GLU A N 1
ATOM 768 C CA . GLU A 1 91 ? -14.524 -4.369 25.972 1.00 90.19 91 GLU A CA 1
ATOM 769 C C . GLU A 1 91 ? -16.047 -4.289 25.816 1.00 90.19 91 GLU A C 1
ATOM 771 O O . GLU A 1 91 ? -16.564 -3.517 25.005 1.00 90.19 91 GLU A O 1
ATOM 776 N N . GLU A 1 92 ? -16.771 -5.049 26.631 1.00 91.69 92 GLU A N 1
ATOM 777 C CA . GLU A 1 92 ? -18.227 -4.997 26.726 1.00 91.69 92 GLU A CA 1
ATOM 778 C C . GLU A 1 92 ? -18.631 -4.296 28.028 1.00 91.69 92 GLU A C 1
ATOM 780 O O . GLU A 1 92 ? -18.248 -4.717 29.121 1.00 91.69 92 GLU A O 1
ATOM 785 N N . LYS A 1 93 ? -19.390 -3.199 27.928 1.00 85.69 93 LYS A N 1
ATOM 786 C CA . LYS A 1 93 ? -19.891 -2.452 29.089 1.00 85.69 93 LYS A CA 1
ATOM 787 C C . LYS A 1 93 ? -21.418 -2.477 29.121 1.00 85.69 93 LYS A C 1
ATOM 789 O O . LYS A 1 93 ? -22.046 -1.842 28.271 1.00 85.69 93 LYS A O 1
ATOM 794 N N . PRO A 1 94 ? -22.040 -3.170 30.090 1.00 88.19 94 PRO A N 1
ATOM 795 C CA . PRO A 1 94 ? -23.483 -3.117 30.260 1.00 88.19 94 PRO A CA 1
ATOM 796 C C . PRO A 1 94 ? -23.895 -1.742 30.795 1.00 88.19 94 PRO A C 1
ATOM 798 O O . PRO A 1 94 ? -23.273 -1.191 31.710 1.00 88.19 94 PRO A O 1
ATOM 801 N N . ARG A 1 95 ? -24.966 -1.173 30.240 1.00 87.69 95 ARG A N 1
ATOM 802 C CA . ARG A 1 95 ? -25.553 0.057 30.782 1.00 87.69 95 ARG A CA 1
ATOM 803 C C . ARG A 1 95 ? -26.363 -0.275 32.036 1.00 87.69 95 ARG A C 1
ATOM 805 O O . ARG A 1 95 ? -27.149 -1.210 32.034 1.00 87.69 95 ARG A O 1
ATOM 812 N N . ARG A 1 96 ? -26.249 0.540 33.095 1.00 84.19 96 ARG A N 1
ATOM 813 C CA . ARG A 1 96 ? -26.942 0.308 34.387 1.00 84.19 96 ARG A CA 1
ATOM 814 C C . ARG A 1 96 ? -28.463 0.134 34.278 1.00 84.19 96 ARG A C 1
ATOM 816 O O . ARG A 1 96 ? -29.052 -0.536 35.111 1.00 84.19 96 ARG A O 1
ATOM 823 N N . SER A 1 97 ? -29.084 0.773 33.288 1.00 83.94 97 SER A N 1
ATOM 824 C CA . SER A 1 97 ? -30.544 0.855 33.139 1.00 83.94 97 SER A CA 1
ATOM 825 C C . SER A 1 97 ? -31.044 0.322 31.791 1.00 83.94 97 SER A C 1
ATOM 827 O O . SER A 1 97 ? -32.193 0.558 31.427 1.00 83.94 97 SER A O 1
ATOM 829 N N . SER A 1 98 ? -30.196 -0.346 31.007 1.00 84.00 98 SER A N 1
ATOM 830 C CA . SER A 1 98 ? -30.577 -0.870 29.695 1.00 84.00 98 SER A CA 1
ATOM 831 C C . SER A 1 98 ? -29.958 -2.244 29.483 1.00 84.00 98 SER A C 1
ATOM 833 O O . SER A 1 98 ? -28.817 -2.474 29.862 1.00 84.00 98 SER A O 1
ATOM 835 N N . SER A 1 99 ? -30.688 -3.134 28.810 1.00 85.75 99 SER A N 1
ATOM 836 C CA . SER A 1 99 ? -30.153 -4.406 28.309 1.00 85.75 99 SER A CA 1
ATOM 837 C C . SER A 1 99 ? -29.088 -4.221 27.219 1.00 85.75 99 SER A C 1
ATOM 839 O O . SER A 1 99 ? -28.493 -5.193 26.760 1.00 85.75 99 SER A O 1
ATOM 841 N N . HIS A 1 100 ? -28.847 -2.982 26.779 1.00 87.25 100 HIS A N 1
ATOM 842 C CA . HIS A 1 100 ? -27.832 -2.665 25.793 1.00 87.25 100 HIS A CA 1
ATOM 843 C C . HIS A 1 100 ? -26.417 -2.768 26.375 1.00 87.25 100 HIS A C 1
ATOM 845 O O . HIS A 1 100 ? -26.102 -2.182 27.415 1.00 87.25 100 HIS A O 1
ATOM 851 N N . ILE A 1 101 ? -25.558 -3.471 25.639 1.00 89.44 101 ILE A N 1
ATOM 852 C CA . ILE A 1 101 ? -24.138 -3.639 25.936 1.00 89.44 101 ILE A CA 1
ATOM 853 C C . ILE A 1 101 ? -23.352 -2.789 24.940 1.00 89.44 101 ILE A C 1
ATOM 855 O O . ILE A 1 101 ? -23.363 -3.059 23.737 1.00 89.44 101 ILE A O 1
ATOM 859 N N . ASP A 1 102 ? -22.657 -1.773 25.445 1.00 88.12 102 ASP A N 1
ATOM 860 C CA . ASP A 1 102 ? -21.752 -0.968 24.635 1.00 88.12 102 ASP A CA 1
ATOM 861 C C . ASP A 1 102 ? -20.479 -1.776 24.358 1.00 88.12 102 ASP A C 1
ATOM 863 O O . ASP A 1 102 ? -19.759 -2.159 25.283 1.00 88.12 102 ASP A O 1
ATOM 867 N N . ARG A 1 103 ? -20.197 -2.033 23.078 1.00 90.00 103 ARG A N 1
ATOM 868 C CA . ARG A 1 103 ? -18.983 -2.731 22.630 1.00 90.00 103 ARG A CA 1
ATOM 869 C C . ARG A 1 103 ? -17.917 -1.719 22.219 1.00 90.00 103 ARG A C 1
ATOM 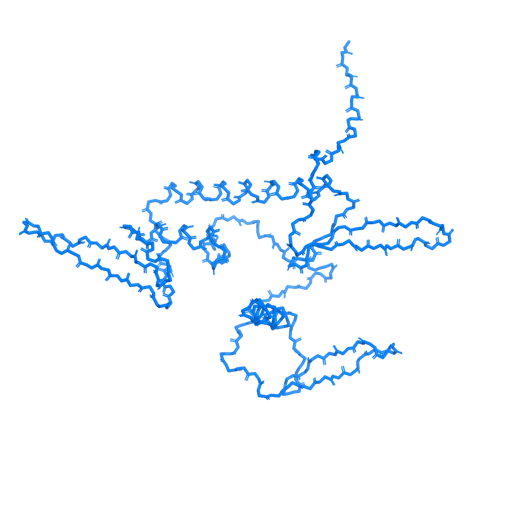871 O O . ARG A 1 103 ? -18.190 -0.818 21.425 1.00 90.00 103 ARG A O 1
ATOM 878 N N . SER A 1 104 ? -16.701 -1.878 22.729 1.00 92.12 104 SER A N 1
ATOM 879 C CA . SER A 1 104 ? -15.519 -1.109 22.330 1.00 92.12 104 SER A CA 1
ATOM 880 C C . SER A 1 104 ? -14.402 -2.059 21.904 1.00 92.12 104 SER A C 1
ATOM 882 O O . SER A 1 104 ? -14.055 -2.974 22.637 1.00 92.12 104 SER A O 1
ATOM 884 N N . TYR A 1 105 ? -13.838 -1.837 20.725 1.00 90.94 105 TYR A N 1
ATOM 885 C CA . TYR A 1 105 ? -12.772 -2.642 20.131 1.00 90.94 105 TYR A CA 1
ATOM 886 C C . TYR A 1 105 ? -11.436 -1.940 20.344 1.00 90.94 105 TYR A C 1
ATOM 888 O O . TYR A 1 105 ? -11.329 -0.754 20.037 1.00 90.94 105 TYR A O 1
ATOM 896 N N . ILE A 1 106 ? -10.441 -2.642 20.870 1.00 87.56 106 ILE A N 1
ATOM 897 C CA . ILE A 1 106 ? -9.168 -2.069 21.308 1.00 87.56 106 ILE A CA 1
ATOM 898 C C . ILE A 1 106 ? -8.025 -2.719 20.545 1.00 87.56 106 ILE A C 1
ATOM 900 O O . ILE A 1 106 ? -7.912 -3.945 20.499 1.00 87.56 106 ILE A O 1
ATOM 904 N N . GLU A 1 107 ? -7.175 -1.873 19.977 1.00 86.81 107 GLU A N 1
ATOM 905 C CA . GLU A 1 107 ? -5.953 -2.282 19.298 1.00 86.81 107 GLU A CA 1
ATOM 906 C C . GLU A 1 107 ? -4.875 -2.736 20.307 1.00 86.81 107 GLU A C 1
ATOM 908 O O . GLU A 1 107 ? -4.541 -1.962 21.211 1.00 86.81 107 GLU A O 1
ATOM 913 N N . PRO A 1 108 ? -4.286 -3.939 20.151 1.00 80.62 108 PRO A N 1
ATOM 914 C CA . PRO A 1 108 ? -3.384 -4.536 21.146 1.00 80.62 108 PRO A CA 1
ATOM 915 C C . PRO A 1 108 ? -2.048 -3.811 21.360 1.00 80.62 108 PRO A C 1
ATOM 917 O O . PRO A 1 108 ? -1.412 -4.028 22.385 1.00 80.62 108 PRO A O 1
ATOM 920 N N . GLY A 1 109 ? -1.605 -2.968 20.423 1.00 82.06 109 GLY A N 1
ATOM 921 C CA . GLY A 1 109 ? -0.332 -2.242 20.531 1.00 82.06 109 GLY A CA 1
ATOM 922 C C . GLY A 1 109 ? -0.497 -0.788 20.965 1.00 82.06 109 GLY A C 1
ATOM 923 O O . GLY A 1 109 ? 0.147 -0.327 21.901 1.00 82.06 109 GLY A O 1
ATOM 924 N N . THR A 1 110 ? -1.375 -0.051 20.284 1.00 83.62 110 THR A N 1
ATOM 925 C CA . THR A 1 110 ? -1.537 1.396 20.501 1.00 83.62 110 THR A CA 1
ATOM 926 C C . THR A 1 110 ? -2.601 1.724 21.549 1.00 83.62 110 THR A C 1
ATOM 928 O O . THR A 1 110 ? -2.637 2.839 22.063 1.00 83.62 110 THR A O 1
ATOM 931 N N . GLY A 1 111 ? -3.496 0.782 21.866 1.00 84.00 111 GLY A N 1
ATOM 932 C CA . GLY A 1 111 ? -4.635 1.030 22.752 1.00 84.00 111 GLY A CA 1
ATOM 933 C C . GLY A 1 111 ? -5.737 1.889 22.120 1.00 84.00 111 GLY A C 1
ATOM 934 O O . GLY A 1 111 ? -6.625 2.370 22.829 1.00 84.00 111 GLY A O 1
ATOM 935 N N . ASN A 1 112 ? -5.705 2.089 20.797 1.00 88.06 112 ASN A N 1
ATOM 936 C CA . ASN A 1 112 ? -6.747 2.812 20.073 1.00 88.06 112 ASN A CA 1
ATOM 937 C C . ASN A 1 112 ? -8.095 2.109 20.258 1.00 88.06 112 ASN A C 1
ATOM 939 O O . ASN A 1 112 ? -8.212 0.906 20.021 1.00 88.06 112 ASN A O 1
ATOM 943 N N . LYS A 1 113 ? -9.117 2.868 20.676 1.00 91.38 113 LYS A N 1
ATOM 944 C CA . LYS A 1 113 ? -10.465 2.347 20.936 1.00 91.38 113 LYS A CA 1
ATOM 945 C C . LYS A 1 113 ? -11.443 2.760 19.839 1.00 91.38 113 LYS A C 1
ATOM 947 O O . LYS A 1 113 ? -11.605 3.944 19.549 1.00 91.38 113 LYS A O 1
ATOM 952 N N . PHE A 1 114 ? -12.179 1.795 19.304 1.00 91.31 114 PHE A N 1
ATOM 953 C CA . PHE A 1 114 ? -13.197 1.983 18.274 1.00 91.31 114 PHE A CA 1
ATOM 954 C C . PHE A 1 114 ? -14.562 1.521 18.788 1.00 91.31 114 PHE A C 1
ATOM 956 O O . PHE A 1 114 ? -14.672 0.495 19.447 1.00 91.31 114 PHE A O 1
ATOM 963 N N . ARG A 1 115 ? -15.634 2.256 18.474 1.00 89.44 115 ARG A N 1
ATOM 964 C CA . ARG A 1 115 ? -17.003 1.932 18.938 1.00 89.44 115 ARG A CA 1
ATOM 965 C C . ARG A 1 115 ? -17.785 1.011 17.996 1.00 89.44 115 ARG A C 1
ATOM 967 O O . ARG A 1 115 ? -18.910 0.631 18.298 1.00 89.44 115 ARG A O 1
ATOM 974 N N . SER A 1 116 ? -17.238 0.692 16.824 1.00 87.56 116 SER A N 1
ATOM 975 C CA . SER A 1 116 ? -17.912 -0.153 15.838 1.00 87.56 116 SER A CA 1
ATOM 976 C C . SER A 1 116 ? -16.924 -0.977 15.024 1.00 87.56 116 SER A C 1
ATOM 978 O O . SER A 1 116 ? -15.830 -0.510 14.711 1.00 87.56 116 SER A O 1
ATOM 980 N N . MET A 1 117 ? -17.349 -2.174 14.610 1.00 86.38 117 MET A N 1
ATOM 981 C CA . MET A 1 117 ? -16.583 -3.032 13.695 1.00 86.38 117 MET A CA 1
ATOM 982 C C . MET A 1 117 ? -16.235 -2.310 12.392 1.00 86.38 117 MET A C 1
ATOM 984 O O . MET A 1 117 ? -15.109 -2.390 11.922 1.00 86.38 117 MET A O 1
ATOM 988 N N . ALA A 1 118 ? -17.165 -1.515 11.854 1.00 84.75 118 ALA A N 1
ATOM 989 C CA . ALA A 1 118 ? -16.930 -0.728 10.645 1.00 84.75 118 ALA A CA 1
ATOM 990 C C . ALA A 1 118 ? -15.849 0.352 10.839 1.00 84.75 118 ALA A C 1
ATOM 992 O O . ALA A 1 118 ? -15.191 0.765 9.888 1.00 84.75 118 ALA A O 1
ATOM 993 N N . ALA A 1 119 ? -15.665 0.868 12.058 1.00 86.50 119 ALA A N 1
ATOM 994 C CA . ALA A 1 119 ? -14.553 1.768 12.352 1.00 86.50 119 ALA A CA 1
ATOM 995 C C . ALA A 1 119 ? -13.215 1.016 12.391 1.00 86.50 119 ALA A C 1
ATOM 997 O O . ALA A 1 119 ? -12.240 1.530 11.849 1.00 86.50 119 ALA A O 1
ATOM 998 N N . VAL A 1 120 ? -13.193 -0.200 12.946 1.00 86.50 120 VAL A N 1
ATOM 999 C CA . VAL A 1 120 ? -12.000 -1.062 12.948 1.00 86.50 120 VAL A CA 1
ATOM 1000 C C . VAL A 1 120 ? -11.592 -1.449 11.528 1.00 86.50 120 VAL A C 1
ATOM 1002 O O . VAL A 1 120 ? -10.438 -1.275 11.154 1.00 86.50 120 VAL A O 1
ATOM 1005 N N . GLU A 1 121 ? -12.541 -1.903 10.710 1.00 83.38 121 GLU A N 1
ATOM 1006 C CA . GLU A 1 121 ? -12.293 -2.266 9.311 1.00 83.38 121 GLU A CA 1
ATOM 1007 C C . GLU A 1 121 ? -11.680 -1.089 8.535 1.00 83.38 121 GLU A C 1
ATOM 1009 O O . GLU A 1 121 ? -10.642 -1.233 7.895 1.00 83.38 121 GLU A O 1
ATOM 1014 N N . ARG A 1 122 ? -12.249 0.117 8.674 1.00 81.44 122 ARG A N 1
ATOM 1015 C CA . ARG A 1 122 ? -11.702 1.336 8.051 1.00 81.44 122 ARG A CA 1
ATOM 1016 C C . ARG A 1 122 ? -10.290 1.662 8.531 1.00 81.44 122 ARG A C 1
ATOM 1018 O O . ARG A 1 122 ? -9.453 2.046 7.717 1.00 81.44 122 ARG A O 1
ATOM 1025 N N . TYR A 1 123 ? -10.029 1.516 9.827 1.00 83.00 123 TYR A N 1
ATOM 1026 C CA . TYR A 1 123 ? -8.701 1.738 10.389 1.00 83.00 123 TYR A CA 1
ATOM 1027 C C . TYR A 1 123 ? -7.678 0.766 9.789 1.00 83.00 123 TYR A C 1
ATOM 1029 O O . TYR A 1 123 ? -6.654 1.206 9.271 1.00 83.00 123 TYR A O 1
ATOM 1037 N N . LEU A 1 124 ? -7.993 -0.530 9.741 1.00 83.44 124 LEU A N 1
ATOM 1038 C CA . LEU A 1 124 ? -7.096 -1.545 9.185 1.00 83.44 124 LEU A CA 1
ATOM 1039 C C . LEU A 1 124 ? -6.821 -1.350 7.687 1.00 83.44 124 LEU A C 1
ATOM 1041 O O . LEU A 1 124 ? -5.688 -1.560 7.255 1.00 83.44 124 LEU A O 1
ATOM 1045 N N . ILE A 1 125 ? -7.818 -0.913 6.905 1.00 78.50 125 ILE A N 1
ATOM 1046 C CA . ILE A 1 125 ? -7.619 -0.546 5.490 1.00 78.50 125 ILE A CA 1
ATOM 1047 C C . ILE A 1 125 ? -6.649 0.631 5.390 1.00 78.50 125 ILE A C 1
ATOM 1049 O O . ILE A 1 125 ? -5.741 0.611 4.563 1.00 78.50 125 ILE A O 1
ATOM 1053 N N . SER A 1 126 ? -6.819 1.650 6.239 1.00 74.88 126 SER A N 1
ATOM 1054 C CA . SER A 1 126 ? -5.976 2.851 6.205 1.00 74.88 126 SER A CA 1
ATOM 1055 C C . SER A 1 126 ? -4.521 2.577 6.595 1.00 74.88 126 SER A C 1
ATOM 1057 O O . SER A 1 126 ? -3.615 3.157 6.004 1.00 74.88 126 SER A O 1
ATOM 1059 N N . VAL A 1 127 ? -4.297 1.660 7.542 1.00 75.62 127 VAL A N 1
ATOM 1060 C CA . VAL A 1 127 ? -2.960 1.229 7.980 1.00 75.62 127 VAL A CA 1
ATOM 1061 C C . VAL A 1 127 ? -2.304 0.295 6.950 1.00 75.62 127 VAL A C 1
ATOM 1063 O O . VAL A 1 127 ? -1.093 0.103 6.973 1.00 75.62 127 VAL A O 1
ATOM 1066 N N . GLY A 1 128 ? -3.075 -0.240 5.996 1.00 67.25 128 GLY A N 1
ATOM 1067 C CA . GLY A 1 128 ? -2.582 -1.169 4.979 1.00 67.25 128 GLY A CA 1
ATOM 1068 C C . GLY A 1 128 ? -2.415 -2.606 5.481 1.00 67.25 128 GLY A C 1
ATOM 1069 O O . GLY A 1 128 ? -1.798 -3.411 4.790 1.00 67.25 128 GLY A O 1
ATOM 1070 N N . ASN A 1 129 ? -2.976 -2.942 6.649 1.00 62.34 129 ASN A N 1
ATOM 1071 C CA . ASN A 1 129 ? -2.937 -4.302 7.198 1.00 62.34 129 ASN A CA 1
ATOM 1072 C C . ASN A 1 129 ? -3.903 -5.253 6.482 1.00 62.34 129 ASN A C 1
ATOM 1074 O O . ASN A 1 129 ? -3.669 -6.458 6.463 1.00 62.34 129 ASN A O 1
ATOM 1078 N N . ILE A 1 130 ? -4.984 -4.731 5.895 1.00 60.25 130 ILE A N 1
ATOM 1079 C CA . ILE A 1 130 ? -5.898 -5.514 5.058 1.00 60.25 130 ILE A CA 1
ATOM 1080 C C . ILE A 1 130 ? -5.861 -4.995 3.622 1.00 60.25 130 ILE A C 1
ATOM 1082 O O . ILE A 1 130 ? -5.997 -3.797 3.365 1.00 60.25 130 ILE A O 1
ATOM 1086 N N . THR A 1 131 ? -5.658 -5.900 2.666 1.00 55.41 131 THR A N 1
ATOM 1087 C CA . THR A 1 131 ? -5.740 -5.583 1.241 1.00 55.41 131 THR A CA 1
ATOM 1088 C C . THR A 1 131 ? -7.203 -5.345 0.860 1.00 55.41 131 THR A C 1
ATOM 1090 O O . THR A 1 131 ? -8.091 -6.116 1.221 1.00 55.41 131 THR A O 1
ATOM 1093 N N . LEU A 1 132 ? -7.472 -4.275 0.104 1.00 53.56 132 LEU A N 1
ATOM 109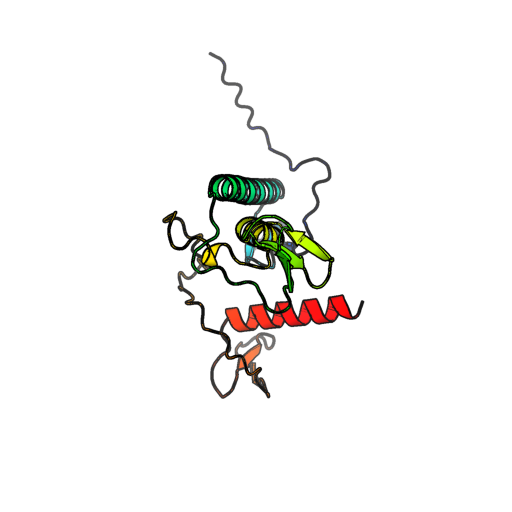4 C CA . LEU A 1 132 ? -8.817 -3.936 -0.395 1.00 53.56 132 LEU A CA 1
ATOM 1095 C C . LEU A 1 132 ? -9.457 -5.040 -1.253 1.00 53.56 132 LEU A C 1
ATOM 1097 O O . LEU A 1 132 ? -10.678 -5.062 -1.405 1.00 53.56 132 LEU A O 1
ATOM 1101 N N . ASP A 1 133 ? -8.655 -5.969 -1.775 1.00 50.56 133 ASP A N 1
ATOM 1102 C CA . ASP A 1 133 ? -9.127 -7.168 -2.475 1.00 50.56 133 ASP A CA 1
ATOM 1103 C C . ASP A 1 133 ? -10.029 -8.033 -1.572 1.00 50.56 133 ASP A C 1
ATOM 1105 O O . ASP A 1 133 ? -11.090 -8.487 -1.994 1.00 50.56 133 ASP A O 1
ATOM 1109 N N . SER A 1 134 ? -9.703 -8.129 -0.278 1.00 45.88 134 SER A N 1
ATOM 1110 C CA . SER A 1 134 ? -10.493 -8.882 0.705 1.00 45.88 134 SER A CA 1
ATOM 1111 C C . SER A 1 134 ? -11.833 -8.222 1.057 1.00 45.88 134 SER A C 1
ATOM 1113 O O . SER A 1 134 ? -12.749 -8.901 1.509 1.00 45.88 134 SER A O 1
ATOM 1115 N N . VAL A 1 135 ? -11.975 -6.904 0.865 1.00 47.62 135 VAL A N 1
ATOM 1116 C CA . VAL A 1 135 ? -13.182 -6.144 1.261 1.00 47.62 135 VAL A CA 1
ATOM 1117 C C . VAL A 1 135 ? -14.110 -5.865 0.070 1.00 47.62 135 VAL A C 1
ATOM 1119 O O . VAL A 1 135 ? -15.300 -5.593 0.248 1.00 47.62 135 VAL A O 1
ATOM 1122 N N . SER A 1 136 ? -13.594 -5.921 -1.164 1.00 40.44 136 SER A N 1
ATOM 1123 C CA . SER A 1 136 ? -14.273 -5.371 -2.347 1.00 40.44 136 SER A CA 1
ATOM 1124 C C . SER A 1 136 ? -14.725 -6.377 -3.407 1.00 40.44 136 SER A C 1
ATOM 1126 O O . SER A 1 136 ? -15.166 -5.926 -4.466 1.00 40.44 136 SER A O 1
ATOM 1128 N N . MET A 1 137 ? -14.787 -7.683 -3.106 1.00 34.00 137 MET A N 1
ATOM 1129 C CA . MET A 1 137 ? -15.353 -8.735 -3.986 1.00 34.00 137 MET A CA 1
ATOM 1130 C C . MET A 1 137 ? -16.807 -8.505 -4.468 1.00 34.00 137 MET A C 1
ATOM 1132 O O . MET A 1 137 ? -17.397 -9.385 -5.082 1.00 34.00 137 MET A O 1
ATOM 1136 N N . VAL A 1 138 ? -17.410 -7.332 -4.249 1.00 39.97 138 VAL A N 1
ATOM 1137 C CA . VAL A 1 138 ? -18.744 -7.008 -4.767 1.00 39.97 138 VAL A CA 1
ATOM 1138 C C . VAL A 1 138 ? -18.911 -5.676 -5.500 1.00 39.97 138 VAL A C 1
ATOM 1140 O O . VAL A 1 138 ? -19.974 -5.508 -6.074 1.00 39.97 138 VAL A O 1
ATOM 1143 N N . HIS A 1 139 ? -17.961 -4.732 -5.566 1.00 35.28 139 HIS A N 1
ATOM 1144 C CA . HIS A 1 139 ? -18.213 -3.495 -6.345 1.00 35.28 139 HIS A CA 1
ATOM 1145 C C . HIS A 1 139 ? -16.954 -2.875 -6.965 1.00 35.28 139 HIS A C 1
ATOM 1147 O O . HIS A 1 139 ? -16.495 -1.820 -6.532 1.00 35.28 139 HIS A O 1
ATOM 1153 N N . SER A 1 140 ? -16.426 -3.500 -8.014 1.00 32.88 140 SER A N 1
ATOM 1154 C CA . SER A 1 140 ? -16.071 -2.839 -9.281 1.00 32.88 140 SER A CA 1
ATOM 1155 C C . SER A 1 140 ? -15.210 -3.773 -10.107 1.00 32.88 140 SER A C 1
ATOM 1157 O O . SER A 1 140 ? -14.156 -4.235 -9.684 1.00 32.88 140 SER A O 1
ATOM 1159 N N . GLU A 1 141 ? -15.624 -3.957 -11.346 1.00 37.19 141 GLU A N 1
ATOM 1160 C CA . GLU A 1 141 ? -15.033 -4.814 -12.378 1.00 37.19 141 GLU A CA 1
ATOM 1161 C C . GLU A 1 141 ? -13.739 -4.203 -12.951 1.00 37.19 141 GLU A C 1
ATOM 1163 O O . GLU A 1 141 ? -13.395 -4.330 -14.122 1.00 37.19 141 GLU A O 1
ATOM 1168 N N . ARG A 1 142 ? -13.001 -3.494 -12.095 1.00 32.66 142 ARG A N 1
ATOM 1169 C CA . ARG A 1 142 ? -11.686 -2.919 -12.346 1.00 32.66 142 ARG A CA 1
ATOM 1170 C C . ARG A 1 142 ? -10.741 -3.430 -11.273 1.00 32.66 142 ARG A C 1
ATOM 1172 O O . ARG A 1 142 ? -10.211 -2.657 -10.478 1.00 32.66 142 ARG A O 1
ATOM 1179 N N . LEU A 1 143 ? -10.516 -4.744 -11.272 1.00 33.12 143 LEU A N 1
ATOM 1180 C CA . LEU A 1 143 ? -9.3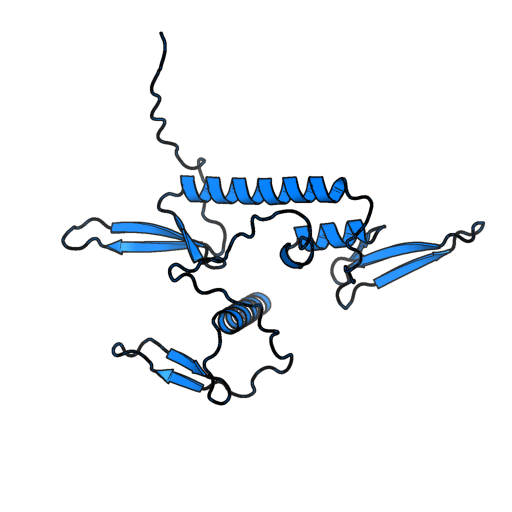06 -5.278 -10.662 1.00 33.12 143 LEU A CA 1
ATOM 1181 C C . LEU A 1 143 ? -8.134 -4.503 -11.281 1.00 33.12 143 LEU A C 1
ATOM 1183 O O . LEU A 1 143 ? -8.045 -4.454 -12.516 1.00 33.12 143 LEU A O 1
ATOM 1187 N N . PRO A 1 144 ? -7.209 -3.915 -10.504 1.00 37.25 144 PRO A N 1
ATOM 1188 C CA . PRO A 1 144 ? -5.879 -3.703 -11.023 1.00 37.25 144 PRO A CA 1
ATOM 1189 C C . PRO A 1 144 ? -5.326 -5.111 -11.189 1.00 37.25 144 PRO A C 1
ATOM 1191 O O . PRO A 1 144 ? -4.728 -5.674 -10.277 1.00 37.25 144 PRO A O 1
ATOM 1194 N N . LEU A 1 145 ? -5.616 -5.702 -12.351 1.00 33.78 145 LEU A N 1
ATOM 1195 C CA . LEU A 1 145 ? -4.948 -6.881 -12.849 1.00 33.78 145 LEU A CA 1
ATOM 1196 C C . LEU A 1 145 ? -3.474 -6.614 -12.580 1.00 33.78 145 LEU A C 1
ATOM 1198 O O . LEU A 1 145 ? -2.906 -5.677 -13.151 1.00 33.78 145 LEU A O 1
ATOM 1202 N N . LEU A 1 146 ? -2.865 -7.381 -11.677 1.00 34.81 146 LEU A N 1
ATOM 1203 C CA . LEU A 1 146 ? -1.419 -7.404 -11.543 1.00 34.81 146 LEU A CA 1
ATOM 1204 C C . LEU A 1 146 ? -0.895 -8.109 -12.801 1.00 34.81 146 LEU A C 1
ATOM 1206 O O . LEU A 1 146 ? -0.475 -9.260 -12.790 1.00 34.81 146 LEU A O 1
ATOM 1210 N N . MET A 1 147 ? -1.029 -7.424 -13.935 1.00 26.33 147 MET A N 1
ATOM 1211 C CA . MET A 1 147 ? -0.468 -7.787 -15.214 1.00 26.33 147 MET A CA 1
ATOM 1212 C C . MET A 1 147 ? 1.029 -7.573 -15.060 1.00 26.33 147 MET A C 1
ATOM 1214 O O . MET A 1 147 ? 1.541 -6.470 -15.246 1.00 26.33 147 MET A O 1
ATOM 1218 N N . ASN A 1 148 ? 1.755 -8.636 -14.721 1.00 33.38 148 ASN A N 1
ATOM 1219 C CA . ASN A 1 148 ? 3.128 -8.697 -15.192 1.00 33.38 148 ASN A CA 1
ATOM 1220 C C . ASN A 1 148 ? 3.071 -8.678 -16.730 1.00 33.38 148 ASN A C 1
ATOM 1222 O O . ASN A 1 148 ? 2.134 -9.209 -17.328 1.00 33.38 148 ASN A O 1
ATOM 1226 N N . ARG A 1 149 ? 4.083 -8.085 -17.364 1.00 39.19 149 ARG A N 1
ATOM 1227 C CA . ARG A 1 149 ? 4.251 -7.882 -18.812 1.00 39.19 149 ARG A CA 1
ATOM 1228 C C . ARG A 1 149 ? 3.980 -9.129 -19.675 1.00 39.19 149 ARG A C 1
ATOM 1230 O O . ARG A 1 149 ? 3.783 -8.986 -20.874 1.00 39.19 149 ARG A O 1
ATOM 1237 N N . ASN A 1 150 ? 3.934 -10.317 -19.070 1.00 40.78 150 ASN A N 1
ATOM 1238 C CA . ASN A 1 150 ? 3.710 -11.596 -19.737 1.00 40.78 150 ASN A CA 1
ATOM 1239 C C . ASN A 1 150 ? 2.292 -12.180 -19.534 1.00 40.78 150 ASN A C 1
ATOM 1241 O O . ASN A 1 150 ? 2.067 -13.329 -19.892 1.00 40.78 150 ASN A O 1
ATOM 1245 N N . GLY A 1 151 ? 1.339 -11.439 -18.957 1.00 31.52 151 GLY A N 1
ATOM 1246 C CA . GLY A 1 151 ? -0.081 -11.832 -18.931 1.00 31.52 151 GLY A CA 1
ATOM 1247 C C . GLY A 1 151 ? -0.436 -13.040 -18.050 1.00 31.52 151 GLY A C 1
ATOM 1248 O O . GLY A 1 151 ? -1.524 -13.592 -18.192 1.00 31.52 151 GLY A O 1
ATOM 1249 N N . ILE A 1 152 ? 0.445 -13.463 -17.136 1.00 31.22 152 ILE A N 1
ATOM 1250 C CA . ILE A 1 152 ? 0.190 -14.621 -16.266 1.00 31.22 152 ILE A CA 1
ATOM 1251 C C . ILE A 1 152 ? -0.572 -14.188 -15.005 1.00 31.22 152 ILE A C 1
ATOM 1253 O O . ILE A 1 152 ? -0.117 -13.337 -14.241 1.00 31.22 152 ILE A O 1
ATOM 1257 N N . ARG A 1 153 ? -1.740 -14.809 -14.813 1.00 32.00 153 ARG A N 1
ATOM 1258 C CA . ARG A 1 153 ? -2.689 -14.650 -13.704 1.00 32.00 153 ARG A CA 1
ATOM 1259 C C . ARG A 1 153 ? -2.151 -15.399 -12.473 1.00 32.00 153 ARG A C 1
ATOM 1261 O O . ARG A 1 153 ? -2.087 -16.623 -12.509 1.00 32.00 153 ARG A O 1
ATOM 1268 N N . PHE A 1 154 ? -1.767 -14.711 -11.397 1.00 31.50 154 PHE A N 1
ATOM 1269 C CA . PHE A 1 154 ? -1.436 -15.385 -10.134 1.00 31.50 154 PHE A CA 1
ATOM 1270 C C . PHE A 1 154 ? -2.710 -15.527 -9.300 1.00 31.50 154 PHE A C 1
ATOM 1272 O O . PHE A 1 154 ? -3.295 -14.528 -8.890 1.00 31.50 154 PHE A O 1
ATOM 1279 N N . GLN A 1 155 ? -3.160 -16.764 -9.086 1.00 31.45 155 GLN A N 1
ATOM 1280 C CA . GLN A 1 155 ? -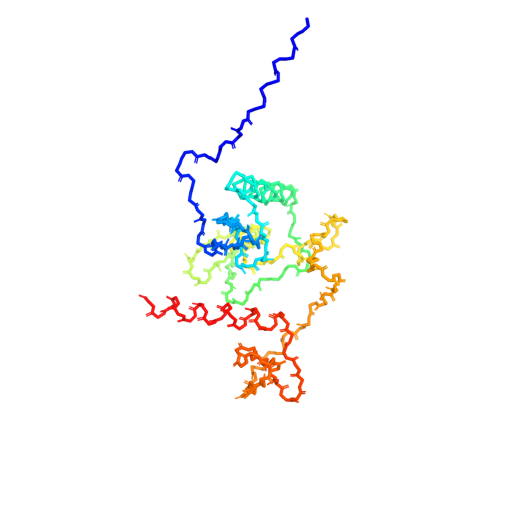4.114 -17.058 -8.019 1.00 31.45 155 GLN A CA 1
ATOM 1281 C C . GLN A 1 155 ? -3.373 -16.894 -6.688 1.00 31.45 155 GLN A C 1
ATOM 1283 O O . GLN A 1 155 ? -2.192 -17.237 -6.604 1.00 31.45 155 GLN A O 1
ATOM 1288 N N . SER A 1 156 ? -4.043 -16.329 -5.683 1.00 35.59 156 SER A N 1
ATOM 1289 C CA . SER A 1 156 ? -3.524 -16.262 -4.317 1.00 35.59 156 SER A CA 1
ATOM 1290 C C . SER A 1 156 ? -3.351 -17.694 -3.815 1.00 35.59 156 SER A C 1
ATOM 1292 O O . SER A 1 156 ? -4.307 -18.346 -3.406 1.00 35.59 156 SER A O 1
ATOM 1294 N N . GLU A 1 157 ? -2.150 -18.237 -3.967 1.00 37.12 157 GLU A N 1
ATOM 1295 C CA . GLU A 1 157 ? -1.810 -19.532 -3.408 1.00 37.12 157 GLU A CA 1
ATOM 1296 C C . GLU A 1 157 ? -1.640 -19.309 -1.905 1.00 37.12 157 GLU A C 1
ATOM 1298 O O . GLU A 1 157 ? -0.772 -18.545 -1.477 1.00 37.12 157 GLU A O 1
ATOM 1303 N N . VAL A 1 158 ? -2.545 -19.906 -1.125 1.00 39.84 158 VAL A N 1
ATOM 1304 C CA . VAL A 1 158 ? -2.524 -19.897 0.339 1.00 39.84 158 VAL A CA 1
ATOM 1305 C C . VAL A 1 158 ? -1.128 -20.324 0.777 1.00 39.84 158 VAL A C 1
ATOM 1307 O O . VAL A 1 158 ? -0.715 -21.457 0.533 1.00 39.84 158 VAL A O 1
ATOM 1310 N N . ILE A 1 159 ? -0.375 -19.398 1.371 1.00 52.69 159 ILE A N 1
ATOM 1311 C CA . ILE A 1 159 ? 0.956 -19.694 1.892 1.00 52.69 159 ILE A CA 1
ATOM 1312 C C . ILE A 1 159 ? 0.754 -20.694 3.029 1.00 52.69 159 ILE A C 1
ATOM 1314 O O . ILE A 1 159 ? 0.107 -20.376 4.025 1.00 52.69 159 ILE A O 1
ATOM 1318 N N . ASP A 1 160 ? 1.264 -21.909 2.839 1.00 54.44 160 ASP A N 1
ATOM 1319 C CA . ASP A 1 160 ? 1.230 -22.978 3.833 1.00 54.44 160 ASP A CA 1
ATOM 1320 C C . ASP A 1 160 ? 1.777 -22.416 5.167 1.00 54.44 160 ASP A C 1
ATOM 1322 O O . ASP A 1 160 ? 2.900 -21.895 5.178 1.00 54.44 160 ASP A O 1
ATOM 1326 N N . PRO A 1 161 ? 1.016 -22.444 6.283 1.00 56.25 161 PRO A N 1
ATOM 1327 C CA . PRO A 1 161 ? 1.413 -21.821 7.553 1.00 56.25 161 PRO A CA 1
ATOM 1328 C C . PRO A 1 161 ? 2.693 -22.418 8.156 1.00 56.25 161 PRO A C 1
ATOM 1330 O O . PRO A 1 161 ? 3.215 -21.900 9.143 1.00 56.25 161 PRO A O 1
ATOM 1333 N N . ASN A 1 162 ? 3.212 -23.503 7.579 1.00 64.75 162 ASN A N 1
ATOM 1334 C CA . ASN A 1 162 ? 4.470 -24.102 7.976 1.00 64.75 162 ASN A CA 1
ATOM 1335 C C . ASN A 1 162 ? 5.632 -23.568 7.111 1.00 64.75 162 ASN A C 1
ATOM 1337 O O . ASN A 1 162 ? 5.763 -23.965 5.947 1.00 64.75 162 ASN A O 1
ATOM 1341 N N . PRO A 1 163 ? 6.514 -22.701 7.645 1.00 68.56 163 PRO A N 1
ATOM 1342 C CA . PRO A 1 163 ? 7.645 -22.194 6.882 1.00 68.56 163 PRO A CA 1
ATOM 1343 C C . PRO A 1 163 ? 8.569 -23.349 6.453 1.00 68.56 163 PRO A C 1
ATOM 1345 O O . PRO A 1 163 ? 8.794 -24.305 7.205 1.00 68.56 163 PRO A O 1
ATOM 1348 N N . PRO A 1 164 ? 9.153 -23.298 5.245 1.00 69.56 164 PRO A N 1
ATOM 1349 C CA . PRO A 1 164 ? 9.993 -24.384 4.771 1.00 69.56 164 PRO A CA 1
ATOM 1350 C C . PRO A 1 164 ? 11.280 -24.490 5.593 1.00 69.56 164 PRO A C 1
ATOM 1352 O O . PRO A 1 164 ? 12.118 -23.595 5.583 1.00 69.56 164 PRO A O 1
ATOM 1355 N N . LYS A 1 165 ? 11.489 -25.651 6.227 1.00 76.06 165 LYS A N 1
ATOM 1356 C CA . LYS A 1 165 ? 12.697 -25.968 7.019 1.00 76.06 165 LYS A CA 1
ATOM 1357 C C . LYS A 1 165 ? 14.010 -25.812 6.236 1.00 76.06 165 LYS A C 1
ATOM 1359 O O . LYS A 1 165 ? 15.067 -25.618 6.828 1.00 76.06 165 LYS A O 1
ATOM 1364 N N . LYS A 1 166 ? 13.967 -25.959 4.907 1.00 76.69 166 LYS A N 1
ATOM 1365 C CA . LYS A 1 166 ? 15.133 -25.847 4.023 1.00 76.69 166 LYS A CA 1
ATOM 1366 C C . LYS A 1 166 ? 14.714 -25.362 2.638 1.00 76.69 166 LYS A C 1
ATOM 1368 O O . LYS A 1 166 ? 13.812 -25.934 2.027 1.00 76.69 166 LYS A O 1
ATOM 1373 N N . VAL A 1 167 ? 15.430 -24.364 2.132 1.00 79.56 167 VAL A N 1
ATOM 1374 C CA . VAL A 1 167 ? 15.307 -23.844 0.764 1.00 79.56 167 VAL A CA 1
ATOM 1375 C C . VAL A 1 167 ? 16.589 -24.192 0.008 1.00 79.56 167 VAL A C 1
ATOM 1377 O O . VAL A 1 167 ? 17.689 -23.968 0.513 1.00 79.56 167 VAL A O 1
ATOM 1380 N N . LYS A 1 168 ? 16.468 -24.766 -1.191 1.00 79.00 168 LYS A N 1
ATOM 1381 C CA . LYS A 1 168 ? 17.600 -25.052 -2.081 1.00 79.00 168 LYS A CA 1
ATOM 1382 C C . LYS A 1 168 ? 17.679 -23.968 -3.151 1.00 79.00 168 LYS A C 1
ATOM 1384 O O . LYS A 1 168 ? 16.720 -23.757 -3.886 1.00 79.00 168 LYS A O 1
ATOM 1389 N N . TRP A 1 169 ? 18.825 -23.313 -3.269 1.00 81.25 169 TRP A N 1
ATOM 1390 C CA . TRP A 1 169 ? 19.082 -22.354 -4.340 1.00 81.25 169 TRP A CA 1
ATOM 1391 C C . TRP A 1 169 ? 19.716 -23.083 -5.522 1.00 81.25 169 TRP A C 1
ATOM 1393 O O . TRP A 1 169 ? 20.763 -23.711 -5.380 1.00 81.25 169 TRP A O 1
ATOM 1403 N N . VAL A 1 170 ? 19.051 -23.049 -6.674 1.00 77.25 170 VAL A N 1
ATOM 1404 C CA . VAL A 1 170 ? 19.535 -23.658 -7.919 1.00 77.25 170 VAL A CA 1
ATOM 1405 C C . VAL A 1 170 ? 19.926 -22.535 -8.872 1.00 77.25 170 VAL A C 1
ATOM 1407 O O . VAL A 1 170 ? 19.126 -21.627 -9.098 1.00 77.25 170 VAL A O 1
ATOM 1410 N N . LEU A 1 171 ? 21.145 -22.586 -9.407 1.00 74.19 171 LEU A N 1
ATOM 1411 C CA . LEU A 1 171 ? 21.619 -21.684 -10.458 1.00 74.19 171 LEU A CA 1
ATOM 1412 C C . LEU A 1 171 ? 20.889 -22.011 -11.765 1.00 74.19 171 LEU A C 1
ATOM 1414 O O . LEU A 1 171 ? 20.999 -23.133 -12.252 1.00 74.19 171 LEU A O 1
ATOM 1418 N N . THR A 1 172 ? 20.141 -21.059 -12.326 1.00 66.44 172 THR A N 1
ATOM 1419 C CA . THR A 1 172 ? 19.336 -21.285 -13.546 1.00 66.44 172 THR A CA 1
ATOM 1420 C C . THR A 1 172 ? 19.700 -20.383 -14.727 1.00 66.44 172 THR A C 1
ATOM 1422 O O . THR A 1 172 ? 18.994 -20.382 -15.729 1.00 66.44 172 THR A O 1
ATOM 1425 N N . GLY A 1 173 ? 20.825 -19.662 -14.684 1.00 59.84 173 GLY A N 1
ATOM 1426 C CA . GLY A 1 173 ? 21.274 -18.818 -15.800 1.00 59.84 173 GLY A CA 1
ATOM 1427 C C . GLY A 1 173 ? 22.756 -18.981 -16.131 1.00 59.84 173 GLY A C 1
ATOM 1428 O O . GLY A 1 173 ? 23.569 -19.221 -15.240 1.00 59.84 173 GLY A O 1
ATOM 1429 N N . SER A 1 174 ? 23.121 -18.769 -17.403 1.00 64.19 174 SER A N 1
ATOM 1430 C CA . SER A 1 174 ? 24.517 -18.834 -17.879 1.00 64.19 174 SER A CA 1
ATOM 1431 C C . SER A 1 174 ? 25.414 -17.706 -17.342 1.00 64.19 174 SER A C 1
ATOM 1433 O O . SER A 1 174 ? 26.604 -17.686 -17.629 1.00 64.19 174 SER A O 1
ATOM 1435 N N . GLY A 1 175 ? 24.850 -16.758 -16.584 1.00 62.00 175 GLY A N 1
ATOM 1436 C CA . GLY A 1 175 ? 25.556 -15.613 -16.002 1.00 62.00 175 GLY A CA 1
ATOM 1437 C C . GLY A 1 175 ? 25.951 -15.770 -14.531 1.00 62.00 175 GLY A C 1
ATOM 1438 O O . GLY A 1 175 ? 26.414 -14.806 -13.933 1.00 62.00 175 GLY A O 1
ATOM 1439 N N . GLY A 1 176 ? 25.726 -16.936 -13.911 1.00 58.00 176 GLY A N 1
ATOM 1440 C CA . GLY A 1 176 ? 26.175 -17.231 -12.538 1.00 58.00 176 GLY A CA 1
ATOM 1441 C C . GLY A 1 176 ? 25.487 -16.447 -11.406 1.00 58.00 176 GLY A C 1
ATOM 1442 O O . GLY A 1 176 ? 25.720 -16.747 -10.241 1.00 58.00 176 GLY A O 1
ATOM 1443 N N . ASN A 1 177 ? 24.618 -15.481 -11.716 1.00 53.94 177 ASN A N 1
ATOM 1444 C CA . ASN A 1 177 ? 23.980 -14.587 -10.741 1.00 53.94 177 ASN A CA 1
ATOM 1445 C C . ASN A 1 177 ? 22.450 -14.749 -10.627 1.00 53.94 177 ASN A C 1
ATOM 1447 O O . ASN A 1 177 ? 21.813 -14.032 -9.858 1.00 53.94 177 ASN A O 1
ATOM 1451 N N . MET A 1 178 ? 21.844 -15.696 -11.351 1.00 64.56 178 MET A N 1
ATOM 1452 C CA . MET A 1 178 ? 20.406 -15.981 -11.275 1.00 64.56 178 MET A CA 1
ATOM 1453 C C . MET A 1 178 ? 20.167 -17.248 -10.448 1.00 64.56 178 MET A C 1
ATOM 1455 O O . MET A 1 178 ? 20.203 -18.366 -10.965 1.00 64.56 178 MET A O 1
ATOM 1459 N N . PHE A 1 179 ? 19.947 -17.072 -9.144 1.00 72.62 179 PHE A N 1
ATOM 1460 C CA . PHE A 1 179 ? 19.560 -18.160 -8.249 1.00 72.62 179 PHE A CA 1
ATOM 1461 C C . PHE A 1 179 ? 18.036 -18.242 -8.133 1.00 72.62 179 PHE A C 1
ATOM 1463 O O . PHE A 1 179 ? 17.359 -17.273 -7.788 1.00 72.62 179 PHE A O 1
ATOM 1470 N N . THR A 1 180 ? 17.486 -19.429 -8.365 1.00 74.94 180 THR A N 1
ATOM 1471 C CA . THR A 1 180 ? 16.069 -19.735 -8.136 1.00 74.94 180 THR A CA 1
ATOM 1472 C C . THR A 1 180 ? 15.893 -20.557 -6.866 1.00 74.94 180 THR A C 1
ATOM 1474 O O . THR A 1 180 ? 16.476 -21.635 -6.723 1.00 74.94 180 THR A O 1
ATOM 1477 N N . ALA A 1 181 ? 15.077 -20.042 -5.944 1.00 73.50 181 ALA A N 1
ATOM 1478 C CA . ALA A 1 181 ? 14.686 -20.740 -4.726 1.00 73.50 181 ALA A CA 1
ATOM 1479 C C . ALA A 1 181 ? 13.742 -21.910 -5.045 1.00 73.50 181 ALA A C 1
ATOM 1481 O O . ALA A 1 181 ? 12.724 -21.728 -5.716 1.00 73.50 181 ALA A O 1
ATOM 1482 N N . ASN A 1 182 ? 14.086 -23.091 -4.536 1.00 72.31 182 ASN A N 1
ATOM 1483 C CA . ASN A 1 182 ? 13.324 -24.329 -4.640 1.00 72.31 182 ASN A CA 1
ATOM 1484 C C . ASN A 1 182 ? 13.020 -24.876 -3.241 1.00 72.31 182 ASN A C 1
ATOM 1486 O O . ASN A 1 182 ? 13.915 -24.969 -2.395 1.00 72.31 182 ASN A O 1
ATOM 1490 N N . VAL A 1 183 ? 11.780 -25.292 -3.004 1.00 72.31 183 VAL A N 1
ATOM 1491 C CA . VAL A 1 183 ? 11.325 -25.898 -1.744 1.00 72.31 183 VAL A CA 1
ATOM 1492 C C . VAL A 1 183 ? 10.766 -27.277 -2.062 1.00 72.31 183 VAL A C 1
ATOM 1494 O O . VAL A 1 183 ? 9.904 -27.404 -2.916 1.00 72.31 183 VAL A O 1
ATOM 1497 N N . ARG A 1 184 ? 11.286 -28.332 -1.416 1.00 66.06 184 ARG A N 1
ATOM 1498 C CA . ARG A 1 184 ? 10.852 -29.735 -1.629 1.00 66.06 184 ARG A CA 1
ATOM 1499 C C . ARG A 1 184 ? 10.754 -30.169 -3.110 1.00 66.06 184 ARG A C 1
ATOM 1501 O O . ARG A 1 184 ? 9.948 -31.022 -3.452 1.00 66.06 184 ARG A O 1
ATOM 1508 N N . GLY A 1 185 ? 11.600 -29.610 -3.977 1.00 65.62 185 GLY A N 1
ATOM 1509 C CA . GLY A 1 185 ? 11.648 -29.956 -5.403 1.00 65.62 185 GLY A CA 1
ATOM 1510 C C . GLY A 1 185 ? 10.737 -29.128 -6.315 1.00 65.62 185 GLY A C 1
ATOM 1511 O O . GLY A 1 185 ? 10.822 -29.303 -7.526 1.00 65.62 185 GLY A O 1
ATOM 1512 N N . SER A 1 186 ? 9.928 -28.205 -5.782 1.00 68.38 186 SER A N 1
ATOM 1513 C CA . SER A 1 186 ? 9.156 -27.246 -6.578 1.00 68.38 186 SER A CA 1
ATOM 1514 C C . SER A 1 186 ? 9.774 -25.845 -6.537 1.00 68.38 186 SER A C 1
ATOM 1516 O O . SER A 1 186 ? 10.362 -25.417 -5.536 1.00 68.38 186 SER A O 1
ATOM 1518 N N . ASN A 1 187 ? 9.647 -25.119 -7.651 1.00 70.00 187 ASN A N 1
ATOM 1519 C CA . ASN A 1 187 ? 10.053 -23.720 -7.731 1.00 70.00 187 ASN A CA 1
ATOM 1520 C C . ASN A 1 187 ? 9.161 -22.871 -6.825 1.00 70.00 187 ASN A C 1
ATOM 1522 O O . ASN A 1 187 ? 7.936 -22.939 -6.900 1.00 70.00 187 ASN A O 1
ATOM 1526 N N . VAL A 1 188 ? 9.782 -22.019 -6.013 1.00 69.06 188 VAL A N 1
ATOM 1527 C CA . VAL A 1 188 ? 9.053 -21.073 -5.167 1.00 69.06 188 VAL A CA 1
ATOM 1528 C C . VAL A 1 188 ? 8.396 -20.009 -6.052 1.00 69.06 188 VAL A C 1
ATOM 1530 O O . VAL A 1 188 ? 9.078 -19.352 -6.853 1.00 69.06 188 VAL A O 1
ATOM 1533 N N . SER A 1 189 ? 7.083 -19.832 -5.891 1.00 69.69 189 SER A N 1
ATOM 1534 C CA . SER A 1 189 ? 6.291 -18.815 -6.592 1.00 69.69 189 SER A CA 1
ATOM 1535 C C . SER A 1 189 ? 6.794 -17.393 -6.297 1.00 69.69 189 SER A C 1
ATOM 1537 O O . SER A 1 189 ? 7.392 -17.126 -5.250 1.00 69.69 189 SER A O 1
ATOM 1539 N N . SER A 1 190 ? 6.563 -16.457 -7.222 1.00 63.28 190 SER A N 1
ATOM 1540 C CA . SER A 1 190 ? 6.930 -15.041 -7.055 1.00 63.28 190 SER A CA 1
ATOM 1541 C C . SER A 1 190 ? 6.293 -14.418 -5.812 1.00 63.28 190 SER A C 1
ATOM 1543 O O . SER A 1 190 ? 6.942 -13.615 -5.148 1.00 63.28 190 SER A O 1
ATOM 1545 N N . LEU A 1 191 ? 5.069 -14.831 -5.469 1.00 60.06 191 LEU A N 1
ATOM 1546 C CA . LEU A 1 191 ? 4.359 -14.364 -4.281 1.00 60.06 191 LEU A CA 1
ATOM 1547 C C . LEU A 1 191 ? 5.095 -14.752 -2.994 1.00 60.06 191 LEU A C 1
ATOM 1549 O O . LEU A 1 191 ? 5.401 -13.893 -2.178 1.00 60.06 191 LEU A O 1
ATOM 1553 N N . VAL A 1 192 ? 5.470 -16.026 -2.855 1.00 68.00 192 VAL A N 1
ATOM 1554 C CA . VAL A 1 192 ? 6.214 -16.514 -1.683 1.00 68.00 192 VAL A CA 1
ATOM 1555 C C . VAL A 1 192 ? 7.566 -15.803 -1.559 1.00 68.00 192 VAL A C 1
ATOM 1557 O O . VAL A 1 192 ? 7.967 -15.424 -0.460 1.00 68.00 192 VAL A O 1
ATOM 1560 N N . LYS A 1 193 ? 8.250 -15.543 -2.685 1.00 70.31 193 LYS A N 1
ATOM 1561 C CA . LYS A 1 193 ? 9.489 -14.743 -2.694 1.00 70.31 193 LYS A CA 1
ATOM 1562 C C . LYS A 1 193 ? 9.255 -13.317 -2.192 1.00 70.31 193 LYS A C 1
ATOM 1564 O O . LYS A 1 193 ? 10.086 -12.810 -1.444 1.00 70.31 193 LYS A O 1
ATOM 1569 N N . HIS A 1 194 ? 8.142 -12.692 -2.580 1.00 65.31 194 HIS A N 1
ATOM 1570 C CA . HIS A 1 194 ? 7.762 -11.366 -2.098 1.00 65.31 194 HIS A CA 1
ATOM 1571 C C . HIS A 1 194 ? 7.511 -11.380 -0.586 1.00 65.31 194 HIS A C 1
ATOM 1573 O O . HIS A 1 194 ? 8.125 -10.597 0.134 1.00 65.31 194 HIS A O 1
ATOM 1579 N N . THR A 1 195 ? 6.718 -12.327 -0.081 1.00 69.06 195 THR A N 1
ATOM 1580 C CA . THR A 1 195 ? 6.454 -12.470 1.359 1.00 69.06 195 THR A CA 1
ATOM 1581 C C . THR A 1 195 ? 7.737 -12.679 2.162 1.00 69.06 195 THR A C 1
ATOM 1583 O O . THR A 1 195 ? 7.929 -12.039 3.192 1.00 69.06 195 THR A O 1
ATOM 1586 N N . TRP A 1 196 ? 8.663 -13.520 1.687 1.00 77.44 196 TRP A N 1
ATOM 1587 C CA . TRP A 1 196 ? 9.961 -13.694 2.350 1.00 77.44 196 TRP A CA 1
ATOM 1588 C C . TRP A 1 196 ? 10.799 -12.421 2.329 1.00 77.44 196 TRP A C 1
ATOM 1590 O O . TRP A 1 196 ? 11.467 -12.121 3.314 1.00 77.44 196 TRP A O 1
ATOM 1600 N N . SER A 1 197 ? 10.767 -11.671 1.225 1.00 70.25 197 SER A N 1
ATOM 1601 C CA . SER A 1 197 ? 11.483 -10.400 1.144 1.00 70.25 197 SER A CA 1
ATOM 1602 C C . SER A 1 197 ? 10.913 -9.354 2.103 1.00 70.25 197 SER A C 1
ATOM 1604 O O . SER A 1 197 ? 11.692 -8.649 2.736 1.00 70.25 197 SER A O 1
ATOM 1606 N N . GLU A 1 198 ? 9.590 -9.302 2.285 1.00 70.56 198 GLU A N 1
ATOM 1607 C CA . GLU A 1 198 ? 8.953 -8.431 3.278 1.00 70.56 198 GLU A CA 1
ATOM 1608 C C . GLU A 1 198 ? 9.325 -8.846 4.701 1.00 70.56 198 GLU A C 1
ATOM 1610 O O . GLU A 1 198 ? 9.825 -8.015 5.452 1.00 70.56 198 GLU A O 1
ATOM 1615 N N . ALA A 1 199 ? 9.191 -10.134 5.040 1.00 71.25 199 ALA A N 1
ATOM 1616 C CA . ALA A 1 199 ? 9.565 -10.649 6.357 1.00 71.25 199 ALA A CA 1
ATOM 1617 C C . ALA A 1 199 ? 11.042 -10.373 6.693 1.00 71.25 199 ALA A C 1
ATOM 1619 O O . ALA A 1 199 ? 11.370 -10.004 7.819 1.00 71.25 199 ALA A O 1
ATOM 1620 N N . PHE A 1 200 ? 11.939 -10.507 5.712 1.00 75.31 200 PHE A N 1
ATOM 1621 C CA . PHE A 1 200 ? 13.362 -10.229 5.892 1.00 75.31 200 PHE A CA 1
ATOM 1622 C C . PHE A 1 200 ? 13.653 -8.736 6.094 1.00 75.31 200 PHE A C 1
ATOM 1624 O O . PHE A 1 200 ? 14.499 -8.386 6.913 1.00 75.31 200 PHE A O 1
ATOM 1631 N N . VAL A 1 201 ? 12.953 -7.848 5.381 1.00 73.19 201 VAL A N 1
ATOM 1632 C CA . VAL A 1 201 ? 13.084 -6.398 5.588 1.00 73.19 201 VAL A CA 1
ATOM 1633 C C . VAL A 1 201 ? 12.542 -6.001 6.958 1.00 73.19 201 VAL A C 1
ATOM 1635 O O . VAL A 1 201 ? 13.235 -5.284 7.673 1.00 73.19 201 VAL A O 1
ATOM 1638 N N . SER A 1 202 ? 11.376 -6.517 7.359 1.00 67.88 202 SER A N 1
ATOM 1639 C CA . SER A 1 202 ? 10.824 -6.286 8.699 1.00 67.88 202 SER A CA 1
ATOM 1640 C C . SER A 1 202 ? 11.782 -6.748 9.800 1.00 67.88 202 SER A C 1
ATOM 1642 O O . SER A 1 202 ? 11.966 -6.031 10.775 1.00 67.88 202 SER A O 1
ATOM 1644 N N . LEU A 1 203 ? 12.461 -7.888 9.618 1.00 73.62 203 LEU A N 1
ATOM 1645 C CA . LEU A 1 203 ? 13.478 -8.375 10.558 1.00 73.62 203 LEU A CA 1
ATOM 1646 C C . LEU A 1 203 ? 14.704 -7.448 10.656 1.00 73.62 203 LEU A C 1
ATOM 1648 O O . LEU A 1 203 ? 15.306 -7.333 11.720 1.00 73.62 203 LEU A O 1
ATOM 1652 N N . ILE A 1 204 ? 15.106 -6.807 9.554 1.00 76.25 204 ILE A N 1
ATOM 1653 C CA . ILE A 1 204 ? 16.202 -5.825 9.571 1.00 76.25 204 ILE A CA 1
ATOM 1654 C C . ILE A 1 204 ? 15.760 -4.534 10.264 1.00 76.25 204 ILE A C 1
ATOM 1656 O O . ILE A 1 204 ? 16.556 -3.948 10.993 1.00 76.25 204 ILE A O 1
ATOM 1660 N N . GLU A 1 205 ? 14.521 -4.093 10.033 1.00 66.19 205 GLU A N 1
ATOM 1661 C CA . GLU A 1 205 ? 13.975 -2.882 10.653 1.00 66.19 205 GLU A CA 1
ATOM 1662 C C . GLU A 1 205 ? 13.784 -3.041 12.168 1.00 66.19 205 GLU A C 1
ATOM 1664 O O . GLU A 1 205 ? 14.102 -2.107 12.890 1.00 66.19 205 GLU A O 1
ATOM 1669 N N . ASP A 1 206 ? 13.370 -4.215 12.658 1.00 69.50 206 ASP A N 1
ATOM 1670 C CA . ASP A 1 206 ? 13.225 -4.499 14.100 1.00 69.50 206 ASP A CA 1
ATOM 1671 C C . ASP A 1 206 ? 14.569 -4.550 14.855 1.00 69.50 206 ASP A C 1
ATOM 1673 O O . ASP A 1 206 ? 14.636 -4.331 16.062 1.00 69.50 206 ASP A O 1
ATOM 1677 N N . ARG A 1 207 ? 15.671 -4.830 14.146 1.00 61.91 207 ARG A N 1
ATOM 1678 C CA . ARG A 1 207 ? 17.019 -4.907 14.734 1.00 61.91 207 ARG A CA 1
ATOM 1679 C C . ARG A 1 207 ? 17.756 -3.558 14.758 1.00 61.91 207 ARG A C 1
ATOM 1681 O O . ARG A 1 207 ? 18.810 -3.475 15.395 1.00 61.91 207 ARG A O 1
ATOM 1688 N N . SER A 1 208 ? 17.270 -2.550 14.031 1.00 53.62 208 SER A N 1
ATOM 1689 C CA . SER A 1 208 ? 17.897 -1.221 13.957 1.00 53.62 208 SER A CA 1
ATOM 1690 C C . SER A 1 208 ? 17.374 -0.274 15.024 1.00 53.62 208 SER A C 1
ATOM 1692 O O . SER A 1 208 ? 18.168 0.638 15.346 1.00 53.62 208 SER A O 1
#